Protein AF-A0A9D4TA36-F1 (afdb_monomer)

Secondary structure (DSSP, 8-state):
-----------------------B-TTS-B--PEEGGGS---TTTHHHHHHHHH-TT--EEE--PSS-S--HHHHHHHS-HHHHHHEEEEEEEEEEEETTT-EEESSHHHHHHHIIIIITTTSPPS---TT--SEEEEEEEEEEETTT--EESSHHHHHHHHTSHHHHT------------

Nearest PDB structures (foldseek):
  7q4p-assembly1_1  TM=9.559E-01  e=1.109E+00  Homo sapiens
  8i0p-assembly1_v  TM=6.852E-01  e=1.525E+00  Homo sapiens

Solvent-accessible surface area (backbone atoms only — not comparable to full-atom values): 11243 Å² total; per-residue (Å²): 137,83,88,87,90,83,88,82,79,90,76,81,85,75,86,72,82,79,74,83,70,78,59,67,45,98,83,74,50,76,70,57,49,46,45,63,88,74,46,96,61,54,79,82,48,50,62,58,47,53,57,42,39,72,37,84,86,41,56,67,40,81,47,75,54,88,80,44,32,71,50,73,69,57,35,55,76,67,40,55,71,74,58,52,71,34,50,40,84,43,78,40,81,70,28,26,29,31,47,87,78,49,31,30,24,82,42,68,70,55,40,52,48,36,38,58,70,60,76,35,58,92,47,81,70,81,80,72,51,101,82,65,58,73,38,24,37,31,25,27,63,24,39,28,32,71,84,76,70,46,76,28,54,29,41,65,54,47,36,54,46,57,76,30,52,86,61,63,64,57,63,84,68,76,73,82,84,78,81,84,136

Radius of gyration: 26.47 Å; Cα contacts (8 Å, |Δi|>4): 227; chains: 1; bounding box: 84×38×92 Å

InterPro domains:
  IPR013087 Zinc finger C2H2-type [PS00028] (145-167)
  IPR051968 Zinc finger homeobox transcription regulators [PTHR45891] (88-1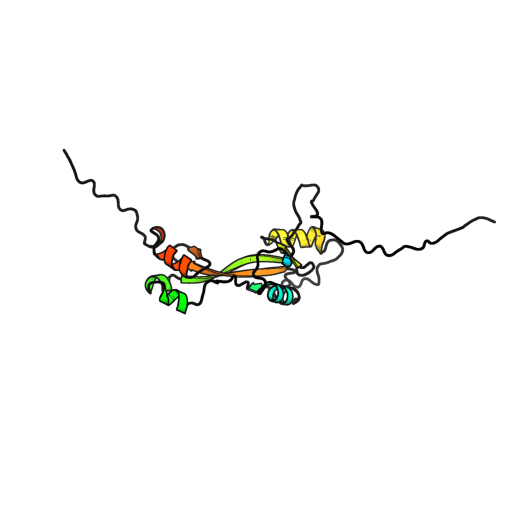74)

Mean predicted aligned error: 14.43 Å

Foldseek 3Di:
DDDDDDDDDDDDPDPDPPPPDQDADPVRDGLDFAALVPDPADPVQSVVVLVLLLDQPAQEDEGAHVVFQDDLVVLPVQDDPVQSVQKDKDWAFQWKAQSQPRGIDRDDVSSVCSCCPPRQVPHDDPDDPVPGDSIHTYIYIWIARNQQRDTHGYSVVSSVVCVDCSNVVPPVPPPPPDDDD

Structure (mmCIF, N/CA/C/O backbone):
data_AF-A0A9D4TA36-F1
#
_entry.id   AF-A0A9D4TA36-F1
#
loop_
_atom_site.group_PDB
_atom_site.id
_atom_site.type_symbol
_atom_site.label_atom_id
_atom_site.label_alt_id
_atom_site.label_comp_id
_atom_site.label_asym_id
_atom_site.label_entity_id
_atom_site.label_seq_id
_atom_site.pdbx_PDB_ins_code
_atom_site.Cartn_x
_atom_site.Cartn_y
_atom_site.Cartn_z
_atom_site.occupancy
_atom_site.B_iso_or_equiv
_atom_site.auth_seq_id
_atom_site.auth_comp_id
_atom_site.auth_asym_id
_atom_site.auth_atom_id
_atom_site.pdbx_PDB_model_num
ATOM 1 N N . MET A 1 1 ? 33.577 10.530 -66.177 1.00 39.62 1 MET A N 1
ATOM 2 C CA . MET A 1 1 ? 33.615 9.748 -64.921 1.00 39.62 1 MET A CA 1
ATOM 3 C C . MET A 1 1 ? 32.560 10.305 -63.979 1.00 39.62 1 MET A C 1
ATOM 5 O O . MET A 1 1 ? 32.372 11.513 -63.948 1.00 39.62 1 MET A O 1
ATOM 9 N N . ALA A 1 2 ? 31.789 9.412 -63.364 1.00 34.94 2 ALA A N 1
ATOM 10 C CA . ALA A 1 2 ? 30.485 9.660 -62.759 1.00 34.94 2 ALA A CA 1
ATOM 11 C C . ALA A 1 2 ? 30.519 10.354 -61.379 1.00 34.94 2 ALA A C 1
ATOM 13 O O . ALA A 1 2 ? 31.470 10.199 -60.623 1.00 34.94 2 ALA A O 1
ATOM 14 N N . PHE A 1 3 ? 29.435 11.100 -61.121 1.00 33.22 3 PHE A N 1
ATOM 15 C CA . PHE A 1 3 ? 28.722 11.398 -59.866 1.00 33.22 3 PHE A CA 1
ATOM 16 C C . PHE A 1 3 ? 29.354 10.995 -58.515 1.00 33.22 3 PHE A C 1
ATOM 18 O O . PHE A 1 3 ? 29.626 9.825 -58.288 1.00 33.22 3 PHE A O 1
ATOM 25 N N . PHE A 1 4 ? 29.361 11.913 -57.537 1.00 31.81 4 PHE A N 1
ATOM 26 C CA . PHE A 1 4 ? 28.280 12.019 -56.536 1.00 31.81 4 PHE A CA 1
ATOM 27 C C . PHE A 1 4 ? 28.434 13.281 -55.664 1.00 31.81 4 PHE A C 1
ATOM 29 O O . PHE A 1 4 ? 29.476 13.546 -55.074 1.00 31.81 4 PHE A O 1
ATOM 36 N N . ARG A 1 5 ? 27.348 14.056 -55.582 1.00 42.28 5 ARG A N 1
ATOM 37 C CA . ARG A 1 5 ? 27.091 15.107 -54.590 1.00 42.28 5 ARG A CA 1
ATOM 38 C C . ARG A 1 5 ? 26.530 14.414 -53.346 1.00 42.28 5 ARG A C 1
ATOM 40 O O . ARG A 1 5 ? 25.539 13.707 -53.493 1.00 42.28 5 ARG A O 1
ATOM 47 N N . VAL A 1 6 ? 27.052 14.678 -52.148 1.00 36.38 6 VAL A N 1
ATOM 48 C CA . VAL A 1 6 ? 26.262 14.523 -50.914 1.00 36.38 6 VAL A CA 1
ATOM 49 C C . VAL A 1 6 ? 26.471 15.740 -50.023 1.00 36.38 6 VAL A C 1
ATOM 51 O O . VAL A 1 6 ? 27.560 16.032 -49.542 1.00 36.38 6 VAL A O 1
ATOM 54 N N . VAL A 1 7 ? 25.364 16.458 -49.880 1.00 38.25 7 VAL A N 1
ATOM 55 C CA . VAL A 1 7 ? 25.069 17.520 -48.925 1.00 38.25 7 VAL A CA 1
ATOM 56 C C . VAL A 1 7 ? 24.874 16.875 -47.552 1.00 38.25 7 VAL A C 1
ATOM 58 O O . VAL A 1 7 ? 24.059 15.965 -47.432 1.00 38.25 7 VAL A O 1
ATOM 61 N N . THR A 1 8 ? 25.550 17.360 -46.511 1.00 39.50 8 THR A N 1
ATOM 62 C CA . THR A 1 8 ? 25.183 17.055 -45.115 1.00 39.50 8 THR A CA 1
ATOM 63 C C . THR A 1 8 ? 24.543 18.283 -44.464 1.00 39.50 8 THR A C 1
ATOM 65 O O . THR A 1 8 ? 25.149 19.359 -44.512 1.00 39.50 8 THR A O 1
ATOM 68 N N . PRO A 1 9 ? 23.338 18.178 -43.871 1.00 38.34 9 PRO A N 1
ATOM 69 C CA . PRO A 1 9 ? 22.612 19.336 -43.366 1.00 38.34 9 PRO A CA 1
ATOM 70 C C . PRO A 1 9 ? 23.050 19.725 -41.953 1.00 38.34 9 PRO A C 1
ATOM 72 O O . PRO A 1 9 ? 23.318 18.878 -41.102 1.00 38.34 9 PRO A O 1
ATOM 75 N N . ARG A 1 10 ? 23.002 21.036 -41.691 1.00 42.34 10 ARG A N 1
ATOM 76 C CA . ARG A 1 10 ? 22.746 21.600 -40.361 1.00 42.34 10 ARG A CA 1
ATOM 77 C C . ARG A 1 10 ? 21.462 20.977 -39.810 1.00 42.34 10 ARG A C 1
ATOM 79 O O . ARG A 1 10 ? 20.401 21.203 -40.384 1.00 42.34 10 ARG A O 1
ATOM 86 N N . PHE A 1 11 ? 21.542 20.285 -38.680 1.00 34.88 11 PHE A N 1
ATOM 87 C CA . PHE A 1 11 ? 20.363 20.001 -37.869 1.00 34.88 11 PHE A CA 1
ATOM 88 C C . PHE A 1 11 ? 20.391 20.859 -36.611 1.00 34.88 11 PHE A C 1
ATOM 90 O O . PHE A 1 11 ? 21.277 20.749 -35.766 1.00 34.88 11 PHE A O 1
ATOM 97 N N . LEU A 1 12 ? 19.412 21.764 -36.560 1.00 35.12 12 LEU A N 1
ATOM 98 C CA . LEU A 1 12 ? 19.009 22.506 -35.381 1.00 35.12 12 LEU A CA 1
ATOM 99 C C . LEU A 1 12 ? 18.711 21.522 -34.244 1.00 35.12 12 LEU A C 1
ATOM 101 O O . LEU A 1 12 ? 17.901 20.610 -34.406 1.00 35.12 12 LEU A O 1
ATOM 105 N N . ALA A 1 13 ? 19.305 21.761 -33.078 1.00 32.66 13 ALA A N 1
ATOM 106 C CA . ALA A 1 13 ? 18.830 21.193 -31.828 1.00 32.66 13 ALA A CA 1
ATOM 107 C C . ALA A 1 13 ? 17.508 21.884 -31.457 1.00 32.66 13 ALA A C 1
ATOM 109 O O . ALA A 1 13 ? 17.495 22.963 -30.867 1.00 32.66 13 ALA A O 1
ATOM 110 N N . ALA A 1 14 ? 16.388 21.278 -31.848 1.00 32.16 14 ALA A N 1
ATOM 111 C CA . ALA A 1 14 ? 15.088 21.603 -31.286 1.00 32.16 14 ALA A CA 1
ATOM 112 C C . ALA A 1 14 ? 15.003 20.959 -29.896 1.00 32.16 14 ALA A C 1
ATOM 114 O O . ALA A 1 14 ? 14.900 19.739 -29.767 1.00 32.16 14 ALA A O 1
ATOM 115 N N . ALA A 1 15 ? 15.066 21.787 -28.854 1.00 36.41 15 ALA A N 1
ATOM 116 C CA . ALA A 1 15 ? 14.673 21.406 -27.507 1.00 36.41 15 ALA A CA 1
ATOM 117 C C . ALA A 1 15 ? 13.161 21.134 -27.506 1.00 36.41 15 ALA A C 1
ATOM 119 O O . ALA A 1 15 ? 12.344 22.036 -27.331 1.00 36.41 15 ALA A O 1
ATOM 120 N N . ALA A 1 16 ? 12.784 19.886 -27.772 1.00 36.50 16 ALA A N 1
ATOM 121 C CA . ALA A 1 16 ? 11.417 19.431 -27.609 1.00 36.50 16 ALA A CA 1
ATOM 122 C C . ALA A 1 16 ? 11.167 19.174 -26.119 1.00 36.50 16 ALA A C 1
ATOM 124 O O . ALA A 1 16 ? 11.648 18.193 -25.548 1.00 36.50 16 ALA A O 1
ATOM 125 N N . ASN A 1 17 ? 10.396 20.075 -25.507 1.00 37.06 17 ASN A N 1
ATOM 126 C CA . ASN A 1 17 ? 9.647 19.813 -24.284 1.00 37.06 17 ASN A CA 1
ATOM 127 C C . ASN A 1 17 ? 8.914 18.475 -24.439 1.00 37.06 17 ASN A C 1
ATOM 129 O O . ASN A 1 17 ? 7.905 18.386 -25.137 1.00 37.06 17 ASN A O 1
ATOM 133 N N . SER A 1 18 ? 9.433 17.427 -23.804 1.00 42.69 18 SER A N 1
ATOM 134 C CA . SER A 1 18 ? 8.764 16.132 -23.752 1.00 42.69 18 SER A CA 1
ATOM 135 C C . SER A 1 18 ? 7.667 16.210 -22.699 1.00 42.69 18 SER A C 1
ATOM 137 O O . SER A 1 18 ? 7.855 15.832 -21.545 1.00 42.69 18 SER A O 1
ATOM 139 N N . ALA A 1 19 ? 6.516 16.749 -23.101 1.00 36.31 19 ALA A N 1
ATOM 140 C CA . ALA A 1 19 ? 5.264 16.484 -22.417 1.00 36.31 19 ALA A CA 1
ATOM 141 C C . ALA A 1 19 ? 5.056 14.962 -22.435 1.00 36.31 19 ALA A C 1
ATOM 143 O O . ALA A 1 19 ? 4.943 14.355 -23.500 1.00 36.31 19 ALA A O 1
ATOM 144 N N . ALA A 1 20 ? 5.092 14.343 -21.257 1.00 41.31 20 ALA A N 1
ATOM 145 C CA . ALA A 1 20 ? 4.891 12.915 -21.076 1.00 41.31 20 ALA A CA 1
ATOM 146 C C . ALA A 1 20 ? 3.454 12.543 -21.472 1.00 41.31 20 ALA A C 1
ATOM 148 O O . ALA A 1 20 ? 2.534 12.608 -20.660 1.00 41.31 20 ALA A O 1
ATOM 149 N N . ALA A 1 21 ? 3.254 12.181 -22.738 1.00 39.03 21 ALA A N 1
ATOM 150 C CA . ALA A 1 21 ? 2.033 11.526 -23.173 1.00 39.03 21 ALA A CA 1
ATOM 151 C C . ALA A 1 21 ? 2.013 10.092 -22.609 1.00 39.03 21 ALA A C 1
ATOM 153 O O . ALA A 1 21 ? 3.041 9.405 -22.658 1.00 39.03 21 ALA A O 1
ATOM 154 N N . PRO A 1 22 ? 0.880 9.611 -22.072 1.00 43.53 22 PRO A N 1
ATOM 155 C CA . PRO A 1 22 ? 0.761 8.222 -21.659 1.00 43.53 22 PRO A CA 1
ATOM 156 C C . PRO A 1 22 ? 0.845 7.326 -22.900 1.00 43.53 22 PRO A C 1
ATOM 158 O O . PRO A 1 22 ? 0.007 7.397 -23.797 1.00 43.53 22 PRO A O 1
ATOM 161 N N . PHE A 1 23 ? 1.877 6.485 -22.955 1.00 49.00 23 PHE A N 1
ATOM 162 C CA . PHE A 1 23 ? 2.014 5.446 -23.970 1.00 49.00 23 PHE A CA 1
ATOM 163 C C . PHE A 1 23 ? 0.968 4.354 -23.696 1.00 49.00 23 PHE A C 1
ATOM 165 O O . PHE A 1 23 ? 1.076 3.610 -22.717 1.00 49.00 23 PHE A O 1
ATOM 172 N N . TYR A 1 24 ? -0.068 4.297 -24.532 1.00 43.06 24 TYR A N 1
ATOM 173 C CA . TYR A 1 24 ? -1.038 3.204 -24.584 1.00 43.06 24 TYR A CA 1
ATOM 174 C C . TYR A 1 24 ? -0.547 2.124 -25.559 1.00 43.06 24 TYR A C 1
ATOM 176 O O . TYR A 1 24 ? 0.063 2.439 -26.580 1.00 43.06 24 TYR A O 1
ATOM 184 N N . ASP A 1 25 ? -0.798 0.855 -25.241 1.00 47.66 25 ASP A N 1
ATOM 185 C CA . ASP A 1 25 ? -0.526 -0.270 -26.142 1.00 47.66 25 ASP A CA 1
ATOM 186 C C . ASP A 1 25 ? -1.669 -0.525 -27.133 1.00 47.66 25 ASP A C 1
ATOM 188 O O . ASP A 1 25 ? -2.817 -0.147 -26.885 1.00 47.66 25 ASP A O 1
ATOM 192 N N . ALA A 1 26 ? -1.368 -1.243 -28.218 1.00 39.56 26 ALA A N 1
ATOM 193 C CA . ALA A 1 26 ? -2.328 -1.708 -29.218 1.00 39.56 26 ALA A CA 1
ATOM 194 C C . ALA A 1 26 ? -3.416 -2.660 -28.661 1.00 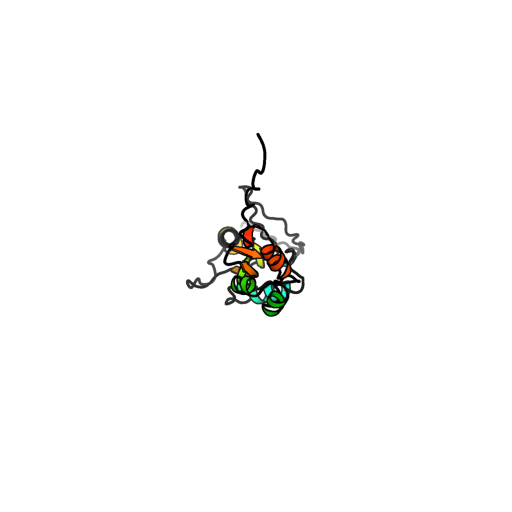39.56 26 ALA A C 1
ATOM 196 O O . ALA A 1 26 ? -4.448 -2.832 -29.307 1.00 39.56 26 ALA A O 1
ATOM 197 N N . ALA A 1 27 ? -3.234 -3.232 -27.463 1.00 41.59 27 ALA A N 1
ATOM 198 C CA . ALA A 1 27 ? -4.253 -3.992 -26.727 1.00 41.59 27 ALA A CA 1
ATOM 199 C C . ALA A 1 27 ? -5.065 -3.153 -25.711 1.00 41.59 27 ALA A C 1
ATOM 201 O O . ALA A 1 27 ? -5.823 -3.711 -24.918 1.00 41.59 27 ALA A O 1
ATOM 202 N N . GLY A 1 28 ? -4.904 -1.824 -25.683 1.00 41.47 28 GLY A N 1
ATOM 203 C CA . GLY A 1 28 ? -5.634 -0.934 -24.767 1.00 41.47 28 GLY A CA 1
ATOM 204 C C . GLY A 1 28 ? -5.164 -0.982 -23.305 1.00 41.47 28 GLY A C 1
ATOM 205 O O . GLY A 1 28 ? -5.802 -0.395 -22.433 1.00 41.47 28 GLY A O 1
ATOM 206 N N . GLY A 1 29 ? -4.048 -1.659 -23.013 1.00 47.06 29 GLY A N 1
ATOM 207 C CA . GLY A 1 29 ? -3.449 -1.712 -21.679 1.00 47.06 29 GLY A CA 1
ATOM 208 C C . GLY A 1 29 ? -2.550 -0.504 -21.404 1.00 47.06 29 GLY A C 1
ATOM 209 O O . GLY A 1 29 ? -1.597 -0.249 -22.140 1.00 47.06 29 GLY A O 1
ATOM 210 N N . MET A 1 30 ? -2.820 0.238 -20.327 1.00 51.72 30 MET A N 1
ATOM 211 C CA . MET A 1 30 ? -1.927 1.294 -19.840 1.00 51.72 30 MET A CA 1
ATOM 212 C C . MET A 1 30 ? -0.633 0.673 -19.281 1.00 51.72 30 MET A C 1
ATOM 214 O O . MET A 1 30 ? -0.618 0.157 -18.166 1.00 51.72 30 MET A O 1
ATOM 218 N N . TYR A 1 31 ? 0.485 0.776 -20.008 1.00 57.53 31 TYR A N 1
ATOM 219 C CA . TYR A 1 31 ? 1.831 0.582 -19.434 1.00 57.53 31 TYR A CA 1
ATOM 220 C C . TYR A 1 31 ? 2.342 1.834 -18.695 1.00 57.53 31 TYR A C 1
ATOM 222 O O . TYR A 1 31 ? 3.491 1.877 -18.243 1.00 57.53 31 TYR A O 1
ATOM 230 N N . GLY A 1 32 ? 1.504 2.870 -18.599 1.00 63.00 32 GLY A N 1
ATOM 231 C CA . GLY A 1 32 ? 1.809 4.133 -17.943 1.00 63.00 32 GLY A CA 1
ATOM 232 C C . GLY A 1 32 ? 1.821 3.975 -16.430 1.00 63.00 32 GLY A C 1
ATOM 233 O O . GLY A 1 32 ? 0.779 4.051 -15.789 1.00 63.00 32 GLY A O 1
ATOM 234 N N . GLY A 1 33 ? 3.005 3.763 -15.860 1.00 64.06 33 GLY A N 1
ATOM 235 C CA . GLY A 1 33 ? 3.216 4.012 -14.438 1.00 64.06 33 GLY A CA 1
ATOM 236 C C . GLY A 1 33 ? 3.056 5.502 -14.129 1.00 64.06 33 GLY A C 1
ATOM 237 O O . GLY A 1 33 ? 3.258 6.357 -14.993 1.00 64.06 33 GLY A O 1
ATOM 238 N N . THR A 1 34 ? 2.716 5.818 -12.887 1.00 76.38 34 THR A N 1
ATOM 239 C CA . THR A 1 34 ? 2.609 7.204 -12.426 1.00 76.38 34 THR A CA 1
ATOM 240 C C . THR A 1 34 ? 3.996 7.675 -11.991 1.00 76.38 34 THR A C 1
ATOM 242 O O . THR A 1 34 ? 4.654 6.968 -11.223 1.00 76.38 34 THR A O 1
ATOM 245 N N . PRO A 1 35 ? 4.503 8.829 -12.456 1.00 75.81 35 PRO A N 1
ATOM 246 C CA . PRO A 1 35 ? 5.762 9.354 -11.941 1.00 75.81 35 PRO A CA 1
ATOM 247 C C . PRO A 1 35 ? 5.629 9.649 -10.443 1.00 75.81 35 PRO A C 1
ATOM 249 O O . PRO A 1 35 ? 4.567 10.062 -9.978 1.00 75.81 35 PRO A O 1
ATOM 252 N N . LEU A 1 36 ? 6.715 9.463 -9.687 1.00 70.69 36 LEU A N 1
ATOM 253 C CA . LEU A 1 36 ? 6.729 9.636 -8.228 1.00 70.69 36 LEU A CA 1
ATOM 254 C C . LEU A 1 36 ? 6.197 11.014 -7.779 1.00 70.69 36 LEU A C 1
ATOM 256 O O . LEU A 1 36 ? 5.572 11.116 -6.731 1.00 70.69 36 LEU A O 1
ATOM 260 N N . SER A 1 37 ? 6.395 12.052 -8.597 1.00 65.56 37 SER A N 1
ATOM 261 C CA . SER A 1 37 ? 5.906 13.420 -8.374 1.00 65.56 37 SER A CA 1
ATOM 262 C C . SER A 1 37 ? 4.388 13.593 -8.490 1.00 65.56 37 SER A C 1
ATOM 264 O O . SER A 1 37 ? 3.861 14.576 -7.979 1.00 65.56 37 SER A O 1
ATOM 266 N N . LEU A 1 38 ? 3.692 12.677 -9.170 1.00 70.06 38 LEU A N 1
ATOM 267 C CA . LEU A 1 38 ? 2.233 12.695 -9.333 1.00 70.06 38 LEU A CA 1
ATOM 268 C C . LEU A 1 38 ? 1.522 11.712 -8.399 1.00 70.06 38 LEU A C 1
ATOM 270 O O . LEU A 1 38 ? 0.293 11.652 -8.397 1.00 70.06 38 LEU A O 1
ATOM 274 N N . LEU A 1 39 ? 2.261 10.930 -7.608 1.00 67.25 39 LEU A N 1
ATOM 275 C CA . LEU A 1 39 ? 1.634 10.180 -6.532 1.00 67.25 39 LEU A CA 1
ATOM 276 C C . LEU A 1 39 ? 1.175 11.143 -5.445 1.00 67.25 39 LEU A C 1
ATOM 278 O O . LEU A 1 39 ? 1.903 12.058 -5.068 1.00 67.25 39 LEU A O 1
ATOM 282 N N . ALA A 1 40 ? 0.010 10.859 -4.871 1.00 64.69 40 ALA A N 1
ATOM 283 C CA . ALA A 1 40 ? -0.478 11.502 -3.658 1.00 64.69 40 ALA A CA 1
ATOM 284 C C . ALA A 1 40 ? 0.318 11.038 -2.417 1.00 64.69 40 ALA A C 1
ATOM 286 O O . ALA A 1 40 ? -0.251 10.568 -1.436 1.00 64.69 40 ALA A O 1
ATOM 287 N N . LEU A 1 41 ? 1.649 11.115 -2.477 1.00 65.88 41 LEU A N 1
ATOM 288 C CA . LEU A 1 41 ? 2.521 10.954 -1.323 1.00 65.88 41 LEU A CA 1
ATOM 289 C C . LEU A 1 41 ? 2.723 12.318 -0.654 1.00 65.88 41 LEU A C 1
ATOM 291 O O . LEU A 1 41 ? 2.788 13.334 -1.352 1.00 65.88 41 LEU A O 1
ATOM 295 N N . PRO A 1 42 ? 2.883 12.370 0.679 1.00 64.25 42 PRO A N 1
ATOM 296 C CA . PRO A 1 42 ? 3.332 13.586 1.339 1.00 64.25 42 PRO A CA 1
ATOM 297 C C . PRO A 1 42 ? 4.642 14.063 0.703 1.00 64.25 42 PRO A C 1
ATOM 299 O O . PRO A 1 42 ? 5.557 13.262 0.483 1.00 64.25 42 PRO A O 1
ATOM 302 N N . ALA A 1 43 ? 4.760 15.366 0.437 1.00 66.75 43 ALA A N 1
ATOM 303 C CA . ALA A 1 43 ? 5.949 15.950 -0.192 1.00 66.75 43 ALA A CA 1
ATOM 304 C C . ALA A 1 43 ? 7.250 15.642 0.581 1.00 66.75 43 ALA A C 1
ATOM 306 O O . ALA A 1 43 ? 8.327 15.594 -0.008 1.00 66.75 43 ALA A O 1
ATOM 307 N N . SER A 1 44 ? 7.143 15.374 1.886 1.00 68.62 44 SER A N 1
ATOM 308 C CA . SER A 1 44 ? 8.244 14.957 2.758 1.00 68.62 44 SER A CA 1
ATOM 309 C C . SER A 1 44 ? 8.793 13.556 2.451 1.00 68.62 44 SER A C 1
ATOM 311 O O . SER A 1 44 ? 9.972 13.310 2.689 1.00 68.62 44 SER A O 1
ATOM 313 N N . CYS A 1 45 ? 7.986 12.639 1.904 1.00 74.31 45 CYS A N 1
ATOM 314 C CA . CYS A 1 45 ? 8.387 11.246 1.664 1.00 74.31 45 CYS A CA 1
ATOM 315 C C . CYS A 1 45 ? 8.999 11.018 0.274 1.00 74.31 45 CYS A C 1
ATOM 317 O O . CYS A 1 45 ? 9.795 10.098 0.090 1.00 74.31 45 CYS A O 1
ATOM 319 N N . VAL A 1 46 ? 8.651 11.853 -0.707 1.00 78.75 46 VAL A N 1
ATOM 320 C CA . VAL A 1 46 ? 9.148 11.767 -2.091 1.00 78.75 46 VAL A CA 1
ATOM 321 C C . VAL A 1 46 ? 10.686 11.775 -2.195 1.00 78.75 46 VAL A C 1
ATOM 323 O O . VAL A 1 46 ? 11.218 10.903 -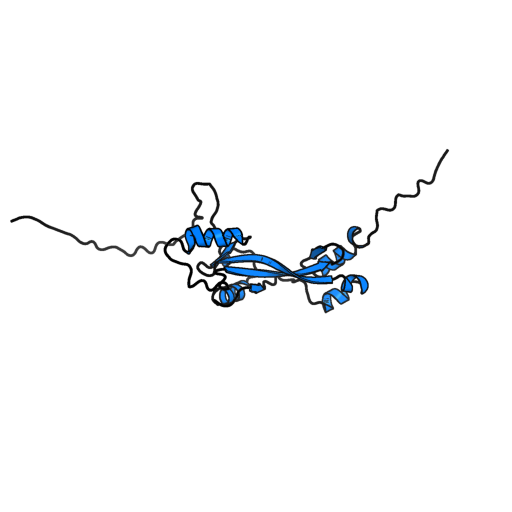2.890 1.00 78.75 46 VAL A O 1
ATOM 326 N N . PRO A 1 47 ? 11.436 12.682 -1.529 1.00 79.56 47 PRO A N 1
ATOM 327 C CA . PRO A 1 47 ? 12.896 12.688 -1.634 1.00 79.56 47 PRO A CA 1
ATOM 328 C C . PRO A 1 47 ? 13.542 11.437 -1.023 1.00 79.56 47 PRO A C 1
ATOM 330 O O . PRO A 1 47 ? 14.492 10.913 -1.599 1.00 79.56 47 PRO A O 1
ATOM 333 N N . ASP A 1 48 ? 13.007 10.915 0.087 1.00 82.94 48 A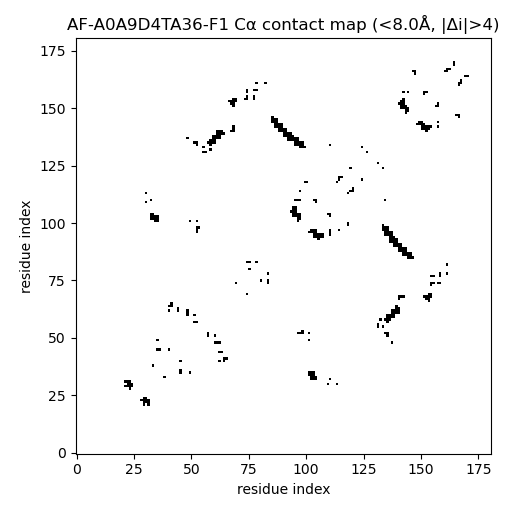SP A N 1
ATOM 334 C CA . ASP A 1 48 ? 13.523 9.695 0.726 1.00 82.94 48 ASP A CA 1
ATOM 335 C C . ASP A 1 48 ? 13.296 8.460 -0.158 1.00 82.94 48 ASP A C 1
ATOM 337 O O . ASP A 1 48 ? 14.210 7.662 -0.385 1.00 82.94 48 ASP A O 1
ATOM 341 N N . VAL A 1 49 ? 12.102 8.345 -0.751 1.00 84.50 49 VAL A N 1
ATOM 342 C CA . VAL A 1 49 ? 11.785 7.276 -1.705 1.00 84.50 49 VAL A CA 1
ATOM 343 C C . VAL A 1 49 ? 12.683 7.354 -2.939 1.00 84.50 49 VAL A C 1
ATOM 345 O O . VAL A 1 49 ? 13.203 6.326 -3.373 1.00 84.50 49 VAL A O 1
ATOM 348 N N . SER A 1 50 ? 12.908 8.552 -3.486 1.00 82.62 50 SER A N 1
ATOM 349 C CA . SER A 1 50 ? 13.787 8.745 -4.647 1.00 82.62 50 SER A CA 1
ATOM 350 C C . SER A 1 50 ? 15.244 8.385 -4.328 1.00 82.62 50 SER A C 1
ATOM 352 O O . SER A 1 50 ? 15.874 7.626 -5.070 1.00 82.62 50 SER A O 1
ATOM 354 N N . ALA A 1 51 ? 15.757 8.825 -3.173 1.00 84.75 51 ALA A N 1
ATOM 355 C CA . ALA A 1 51 ? 17.094 8.469 -2.704 1.00 84.75 51 ALA A CA 1
ATOM 356 C C . ALA A 1 51 ? 17.250 6.949 -2.521 1.00 84.75 51 ALA A C 1
ATOM 358 O O . ALA A 1 51 ? 18.237 6.365 -2.968 1.00 84.75 51 ALA A O 1
ATOM 359 N N . LYS A 1 52 ? 16.252 6.275 -1.934 1.00 84.75 52 LYS A N 1
ATOM 360 C CA . LYS A 1 52 ? 16.244 4.809 -1.799 1.00 84.75 52 LYS A CA 1
ATOM 361 C C . LYS A 1 52 ? 16.125 4.100 -3.145 1.00 84.75 52 LYS A C 1
ATOM 363 O O . LYS A 1 52 ? 16.758 3.066 -3.333 1.00 84.75 52 LYS A O 1
ATOM 368 N N . ALA A 1 53 ? 15.365 4.640 -4.096 1.00 82.50 53 ALA A N 1
ATOM 369 C CA . ALA A 1 53 ? 15.234 4.061 -5.432 1.00 82.50 53 ALA A CA 1
ATOM 370 C C . ALA A 1 53 ? 16.558 4.086 -6.208 1.00 82.50 53 ALA A C 1
ATOM 372 O O . ALA A 1 53 ? 16.820 3.166 -6.984 1.00 82.50 53 ALA A O 1
ATOM 373 N N . ALA A 1 54 ? 17.410 5.085 -5.958 1.00 82.31 54 ALA A N 1
ATOM 374 C CA . ALA A 1 54 ? 18.747 5.175 -6.539 1.00 82.31 54 ALA A CA 1
ATOM 375 C C . ALA A 1 54 ? 19.727 4.118 -5.989 1.00 82.31 54 ALA A C 1
ATOM 377 O O . ALA A 1 54 ? 20.723 3.810 -6.644 1.00 82.31 54 ALA A O 1
ATOM 378 N N . LEU A 1 55 ? 19.457 3.530 -4.816 1.00 82.00 55 LEU A N 1
ATOM 379 C CA . LEU A 1 55 ? 20.324 2.522 -4.204 1.00 82.00 55 LEU A CA 1
ATOM 380 C C . LEU A 1 55 ? 20.047 1.118 -4.782 1.00 82.00 55 LEU A C 1
ATOM 382 O O . LEU A 1 55 ? 18.941 0.582 -4.625 1.00 82.00 55 LEU A O 1
ATOM 386 N N . PRO A 1 56 ? 21.051 0.436 -5.370 1.00 74.12 56 PRO A N 1
ATOM 387 C CA . PRO A 1 56 ? 20.878 -0.916 -5.907 1.00 74.12 56 PRO A CA 1
ATOM 388 C C . PRO A 1 56 ? 20.427 -1.931 -4.848 1.00 74.12 56 PRO A C 1
ATOM 390 O O . PRO A 1 56 ? 19.549 -2.745 -5.123 1.00 74.12 56 PRO A O 1
ATOM 393 N N . ALA A 1 57 ? 20.950 -1.820 -3.622 1.00 79.88 57 ALA A N 1
ATOM 394 C CA . ALA A 1 57 ? 20.662 -2.732 -2.512 1.00 79.88 57 ALA A CA 1
ATOM 395 C C . ALA A 1 57 ? 19.291 -2.510 -1.839 1.00 79.88 57 ALA A C 1
ATOM 397 O O . ALA A 1 57 ? 18.812 -3.380 -1.115 1.00 79.88 57 ALA A O 1
ATOM 398 N N . ALA A 1 58 ? 18.636 -1.363 -2.049 1.00 82.25 58 ALA A N 1
ATOM 399 C CA . ALA A 1 58 ? 17.381 -1.058 -1.366 1.00 82.25 58 ALA A CA 1
ATOM 400 C C . ALA A 1 58 ? 16.208 -1.831 -1.987 1.00 82.25 58 ALA A C 1
ATOM 402 O O . ALA A 1 58 ? 15.761 -1.513 -3.085 1.00 82.25 58 ALA A O 1
ATOM 403 N N . ALA A 1 59 ? 15.692 -2.847 -1.301 1.00 85.25 59 ALA A N 1
ATOM 404 C CA . ALA A 1 59 ? 14.530 -3.603 -1.777 1.00 85.25 59 ALA A CA 1
ATOM 405 C C . ALA A 1 59 ? 13.189 -2.985 -1.341 1.00 85.25 59 ALA A C 1
ATOM 407 O O . ALA A 1 59 ? 12.173 -3.175 -2.011 1.00 85.25 59 ALA A O 1
ATOM 408 N N . VAL A 1 60 ? 13.184 -2.244 -0.227 1.00 87.75 60 VAL A N 1
ATOM 409 C CA . VAL A 1 60 ? 11.979 -1.706 0.415 1.00 87.75 60 VAL A CA 1
ATOM 410 C C . VAL A 1 60 ? 12.226 -0.270 0.886 1.00 87.75 60 VAL A C 1
ATOM 412 O O . VAL A 1 60 ? 13.266 0.025 1.476 1.00 87.75 60 VAL A O 1
ATOM 415 N N . ALA A 1 61 ? 11.259 0.612 0.653 1.00 88.44 61 ALA A N 1
ATOM 416 C CA . ALA A 1 61 ? 11.174 1.943 1.234 1.00 88.44 61 ALA A CA 1
ATOM 417 C C . ALA A 1 61 ? 9.865 2.080 2.010 1.00 88.44 61 ALA A C 1
ATOM 419 O O . ALA A 1 61 ? 8.796 1.718 1.519 1.00 88.44 61 ALA A O 1
ATOM 420 N N . ARG A 1 62 ? 9.966 2.597 3.237 1.00 86.62 62 ARG A N 1
ATOM 421 C CA . ARG A 1 62 ? 8.805 2.866 4.079 1.00 86.62 62 ARG A CA 1
ATOM 422 C C . ARG A 1 62 ? 8.277 4.256 3.780 1.00 86.62 62 ARG A C 1
ATOM 424 O O . ARG A 1 62 ? 9.021 5.226 3.866 1.00 86.62 62 ARG A O 1
ATOM 431 N N . VAL A 1 63 ? 7.000 4.324 3.449 1.00 83.56 63 VAL A N 1
ATOM 432 C CA . VAL A 1 63 ? 6.259 5.558 3.249 1.00 83.56 63 VAL A CA 1
ATOM 433 C C . VAL A 1 63 ? 5.363 5.739 4.464 1.00 83.56 63 VAL A C 1
ATOM 435 O O . VAL A 1 63 ? 4.542 4.876 4.772 1.00 83.56 63 VAL A O 1
ATOM 438 N N . SER A 1 64 ? 5.541 6.849 5.169 1.00 71.44 64 SER A N 1
ATOM 439 C CA . SER A 1 64 ? 4.695 7.224 6.298 1.00 71.44 64 SER A CA 1
ATOM 440 C C . SER A 1 64 ? 3.775 8.352 5.837 1.00 71.44 64 SER A C 1
ATOM 442 O O . SER A 1 64 ? 4.254 9.475 5.694 1.00 71.44 64 SER A O 1
ATOM 444 N N . PRO A 1 65 ? 2.487 8.101 5.545 1.00 65.69 65 PRO A N 1
ATOM 445 C CA . PRO A 1 65 ? 1.544 9.199 5.429 1.00 65.69 65 PRO A CA 1
ATOM 446 C C . PRO A 1 65 ? 1.393 9.859 6.796 1.00 65.69 65 PRO A C 1
ATOM 448 O O . PRO A 1 65 ? 1.404 9.179 7.817 1.00 65.69 65 PRO A O 1
ATOM 451 N N . GLU A 1 66 ? 1.259 11.177 6.809 1.00 71.25 66 GLU A N 1
ATOM 452 C CA . GLU A 1 66 ? 0.918 11.926 8.012 1.00 71.25 66 GLU A CA 1
ATOM 453 C C . GLU A 1 66 ? -0.609 12.105 8.061 1.00 71.25 66 GLU A C 1
ATOM 455 O O . GLU A 1 66 ? -1.176 12.592 7.078 1.00 71.25 66 GLU A O 1
ATOM 460 N N . PRO A 1 67 ? -1.295 11.754 9.165 1.00 66.56 67 PRO A N 1
ATOM 461 C CA . PRO A 1 67 ? -0.790 11.060 10.354 1.00 66.56 67 PRO A CA 1
ATOM 462 C C . PRO A 1 67 ? -0.634 9.544 10.117 1.00 66.56 67 PRO A C 1
ATOM 464 O O . PRO A 1 67 ? -1.525 8.897 9.568 1.00 66.56 67 PRO A O 1
ATOM 467 N N . GLY A 1 68 ? 0.495 8.972 10.547 1.00 71.31 68 GLY A N 1
ATOM 468 C CA . GLY A 1 68 ? 0.780 7.540 10.386 1.00 71.31 68 GLY A CA 1
ATOM 469 C C . GLY A 1 68 ? 0.022 6.648 11.382 1.00 71.31 68 GLY A C 1
ATOM 470 O O . GLY A 1 68 ? -0.803 7.136 12.157 1.00 71.31 68 GLY A O 1
ATOM 471 N N . PRO A 1 69 ? 0.349 5.342 11.462 1.00 77.94 69 PRO A N 1
ATOM 472 C CA . PRO A 1 69 ? -0.242 4.436 12.454 1.00 77.94 69 PRO A CA 1
ATOM 473 C C . PRO A 1 69 ? 0.020 4.852 13.909 1.00 77.94 69 PRO A C 1
ATOM 475 O O . PRO A 1 69 ? -0.643 4.343 14.809 1.00 77.94 69 PRO A O 1
ATOM 478 N N . GLY A 1 70 ? 0.944 5.785 14.151 1.00 83.25 70 GLY A N 1
ATOM 479 C CA . GLY A 1 70 ? 1.372 6.176 15.489 1.00 83.25 70 GLY A CA 1
ATOM 480 C C . GLY A 1 70 ? 2.348 5.169 16.094 1.00 83.25 70 GLY A C 1
ATOM 481 O O . GLY A 1 70 ? 2.762 4.196 15.453 1.00 83.25 70 GLY A O 1
ATOM 482 N N . SER A 1 71 ? 2.757 5.414 17.336 1.00 88.06 71 SER A N 1
ATOM 483 C CA . SER A 1 71 ? 3.568 4.458 18.096 1.00 88.06 71 SER A CA 1
ATOM 484 C C . SER A 1 71 ? 2.685 3.455 18.842 1.00 88.06 71 SER A C 1
ATOM 486 O O . SER A 1 71 ? 1.508 3.705 19.111 1.00 88.06 71 SER A O 1
ATOM 488 N N . ARG A 1 72 ? 3.263 2.321 19.255 1.00 88.88 72 ARG A N 1
ATOM 489 C CA . ARG A 1 72 ? 2.560 1.360 20.122 1.00 88.88 72 ARG A CA 1
ATOM 490 C C . ARG A 1 72 ? 2.087 1.999 21.434 1.00 88.88 72 ARG A C 1
ATOM 492 O O . ARG A 1 72 ? 1.027 1.632 21.933 1.00 88.88 72 ARG A O 1
ATOM 499 N N . ASP A 1 73 ? 2.830 2.968 21.967 1.00 90.75 73 ASP A N 1
ATOM 500 C CA . ASP A 1 73 ? 2.439 3.702 23.177 1.00 90.75 73 ASP A CA 1
ATOM 501 C C . ASP A 1 73 ? 1.228 4.604 22.945 1.00 90.75 73 ASP A C 1
ATOM 503 O O . ASP A 1 73 ? 0.396 4.766 23.834 1.00 90.75 73 ASP A O 1
ATOM 507 N N . GLU A 1 74 ? 1.109 5.192 21.755 1.00 90.38 74 GLU A N 1
ATOM 508 C CA . GLU A 1 74 ? -0.083 5.942 21.370 1.00 90.38 74 GLU A CA 1
ATOM 509 C C . GLU A 1 74 ? -1.301 5.031 21.280 1.00 90.38 74 GLU A C 1
ATOM 511 O O . GLU A 1 74 ? -2.336 5.343 21.868 1.00 90.38 74 GLU A O 1
ATOM 516 N N . LEU A 1 75 ? -1.153 3.872 20.635 1.00 91.25 75 LEU A N 1
ATOM 517 C CA . LEU A 1 75 ? -2.219 2.881 20.580 1.00 91.25 75 LEU A CA 1
ATOM 518 C C . LEU A 1 75 ? -2.630 2.434 21.990 1.00 91.25 75 LEU A C 1
ATOM 520 O O . LEU A 1 75 ? -3.818 2.425 22.305 1.00 91.25 75 LEU A O 1
ATOM 524 N N . ARG A 1 76 ? -1.658 2.159 22.872 1.00 93.19 76 ARG A N 1
ATOM 525 C CA . ARG A 1 76 ? -1.900 1.779 24.274 1.00 93.19 76 ARG A CA 1
ATOM 526 C C . ARG A 1 76 ? -2.717 2.812 25.051 1.00 93.19 76 ARG A C 1
ATOM 528 O O . ARG A 1 76 ? -3.460 2.432 25.946 1.00 93.19 76 ARG A O 1
ATOM 535 N N . ARG A 1 77 ? -2.592 4.105 24.736 1.00 93.44 77 ARG A N 1
ATOM 536 C CA . ARG A 1 77 ? -3.398 5.165 25.371 1.00 93.44 77 ARG A CA 1
ATOM 537 C C . ARG A 1 77 ? -4.843 5.211 24.868 1.00 93.44 77 ARG A C 1
ATOM 539 O O . ARG A 1 77 ? -5.680 5.843 25.506 1.00 93.44 77 ARG A O 1
ATOM 546 N N . LEU A 1 78 ? -5.130 4.602 23.720 1.00 92.00 78 LEU A N 1
ATOM 547 C CA . LEU A 1 78 ? -6.425 4.689 23.046 1.00 92.00 78 LEU A CA 1
ATOM 548 C C . LEU A 1 78 ? -7.295 3.448 23.234 1.00 92.00 78 LEU A C 1
ATOM 550 O O . LEU A 1 78 ? -8.520 3.594 23.255 1.00 92.00 78 LEU A O 1
ATOM 554 N N . VAL A 1 79 ? -6.682 2.268 23.349 1.00 92.75 79 VAL A N 1
ATOM 555 C CA . VAL A 1 79 ? -7.381 0.977 23.421 1.00 92.75 79 VAL A CA 1
ATOM 556 C C . VAL A 1 79 ? -7.153 0.262 24.745 1.00 92.75 79 VAL A C 1
ATOM 558 O O . VAL A 1 79 ? -6.225 0.572 25.491 1.00 92.75 79 VAL A O 1
ATOM 561 N N . SER A 1 80 ? -8.012 -0.713 25.032 1.00 91.75 80 SER A N 1
ATOM 562 C CA . SER A 1 80 ? -7.890 -1.553 26.219 1.00 91.75 80 SER A CA 1
ATOM 563 C C . SER A 1 80 ? -6.668 -2.486 26.127 1.00 91.75 80 SER A C 1
ATOM 565 O O . SER A 1 80 ? -6.204 -2.827 25.036 1.00 91.75 80 SER A O 1
ATOM 567 N N . GLU A 1 81 ? -6.135 -2.939 27.268 1.00 92.00 81 GLU A N 1
ATOM 568 C CA . GLU A 1 81 ? -5.029 -3.910 27.276 1.00 92.00 81 GLU A CA 1
ATOM 569 C C . GLU A 1 81 ? -5.307 -5.211 26.495 1.00 92.00 81 GLU A C 1
ATOM 571 O O . GLU A 1 81 ? -4.412 -5.624 25.751 1.00 92.00 81 GLU A O 1
ATOM 576 N N . PRO A 1 82 ? -6.492 -5.861 26.572 1.00 90.25 82 PRO A N 1
ATOM 577 C CA . PRO A 1 82 ? -6.741 -7.063 25.776 1.00 90.25 82 PRO A CA 1
ATOM 578 C C . PRO A 1 82 ? -6.732 -6.779 24.269 1.00 90.25 82 PRO A C 1
ATOM 580 O O . PRO A 1 82 ? -6.198 -7.579 23.502 1.00 90.25 82 PRO A O 1
ATOM 583 N N . ASP A 1 83 ? -7.236 -5.623 23.835 1.00 91.31 83 ASP A N 1
ATOM 584 C CA . ASP A 1 83 ? -7.211 -5.235 22.421 1.00 91.31 83 ASP A CA 1
ATOM 585 C C . ASP A 1 83 ? -5.790 -4.940 21.931 1.00 91.31 83 ASP A C 1
ATOM 587 O O . ASP A 1 83 ? -5.411 -5.306 20.816 1.00 91.31 83 ASP A O 1
ATOM 591 N N . LEU A 1 84 ? -4.957 -4.351 22.791 1.00 92.75 84 LEU A N 1
ATOM 592 C CA . LEU A 1 84 ? -3.551 -4.082 22.493 1.00 92.75 84 LEU A CA 1
ATOM 593 C C . LEU A 1 84 ? -2.729 -5.368 22.287 1.00 92.75 84 LEU A C 1
ATOM 595 O O . LEU A 1 84 ? -1.753 -5.371 21.527 1.00 92.75 84 LEU A O 1
ATOM 599 N N . LEU A 1 85 ? -3.099 -6.468 22.952 1.00 92.75 85 LEU A N 1
ATOM 600 C CA . LEU A 1 85 ? -2.481 -7.784 22.737 1.00 92.75 85 LEU A CA 1
ATOM 601 C C . LEU A 1 85 ? -2.846 -8.374 21.369 1.00 92.75 85 LEU A C 1
ATOM 603 O O . LEU A 1 85 ? -2.048 -9.107 20.778 1.00 92.75 85 LEU A O 1
ATOM 607 N N . LEU A 1 86 ? -4.024 -8.024 20.849 1.00 92.75 86 LEU A N 1
ATOM 608 C CA . LEU A 1 86 ? -4.481 -8.418 19.519 1.00 92.75 86 LEU A CA 1
ATOM 609 C C . LEU A 1 86 ? -3.884 -7.546 18.409 1.00 92.75 86 LEU A C 1
ATOM 611 O O . LEU A 1 86 ? -3.914 -7.961 17.253 1.00 92.75 86 LEU A O 1
ATOM 615 N N . ALA A 1 87 ? -3.308 -6.389 18.735 1.00 93.81 87 ALA A N 1
ATOM 616 C CA . ALA A 1 87 ? -2.640 -5.522 17.772 1.00 93.81 87 ALA A CA 1
ATOM 617 C C . ALA A 1 87 ? -1.239 -6.043 17.395 1.00 93.81 87 ALA A C 1
ATOM 619 O O . ALA A 1 87 ? -0.375 -6.277 18.254 1.00 93.81 87 ALA A O 1
ATOM 620 N N . SER A 1 88 ? -0.982 -6.168 16.095 1.00 93.62 88 SER A N 1
ATOM 621 C CA . SER A 1 88 ? 0.344 -6.391 15.504 1.00 93.62 88 SER A CA 1
ATOM 622 C C . SER A 1 88 ? 0.668 -5.310 14.481 1.00 93.62 88 SER A C 1
ATOM 624 O O . SER A 1 88 ? -0.209 -4.859 13.760 1.00 93.62 88 SER A O 1
ATOM 626 N N . GLU A 1 89 ? 1.929 -4.899 14.398 1.00 92.12 89 GLU A N 1
ATOM 627 C CA . GLU A 1 89 ? 2.392 -4.016 13.326 1.00 92.12 89 GLU A CA 1
ATOM 628 C C . GLU A 1 89 ? 2.739 -4.829 12.085 1.00 92.12 89 GLU A C 1
ATOM 630 O O . GLU A 1 89 ? 3.469 -5.818 12.171 1.00 92.12 89 GLU A O 1
ATOM 635 N N . VAL A 1 90 ? 2.238 -4.388 10.935 1.00 92.19 90 VAL A N 1
ATOM 636 C CA . VAL A 1 90 ? 2.501 -5.013 9.639 1.00 92.19 90 VAL A CA 1
ATOM 637 C C . VAL A 1 90 ? 2.869 -3.955 8.604 1.00 92.19 90 VAL A C 1
ATOM 639 O O . VAL A 1 90 ? 2.388 -2.824 8.656 1.00 92.19 90 VAL A O 1
ATOM 642 N N . ASP A 1 91 ? 3.725 -4.327 7.655 1.00 90.94 91 ASP A N 1
ATOM 643 C CA . ASP A 1 91 ? 4.054 -3.505 6.489 1.00 90.94 91 ASP A CA 1
ATOM 644 C C . ASP A 1 91 ? 3.107 -3.891 5.333 1.00 90.94 91 ASP A C 1
ATOM 646 O O . ASP A 1 91 ? 3.034 -5.057 4.939 1.00 90.94 91 ASP A O 1
ATOM 650 N N . VAL A 1 92 ? 2.366 -2.919 4.800 1.00 89.31 92 VAL A N 1
ATOM 651 C CA . VAL A 1 92 ? 1.411 -3.083 3.692 1.00 89.31 92 VAL A CA 1
ATOM 652 C C . VAL A 1 92 ? 2.002 -2.483 2.425 1.00 89.31 92 VAL A C 1
ATOM 654 O O . VAL A 1 92 ? 2.415 -1.327 2.436 1.00 89.31 92 VAL A O 1
ATOM 657 N N . ASP A 1 93 ? 2.038 -3.245 1.332 1.00 90.31 93 ASP A N 1
ATOM 658 C CA . ASP A 1 93 ? 2.498 -2.737 0.038 1.00 90.31 93 ASP A CA 1
ATOM 659 C C . ASP A 1 93 ? 1.535 -1.658 -0.487 1.00 90.31 93 ASP A C 1
ATOM 661 O O . ASP A 1 93 ? 0.338 -1.899 -0.639 1.00 90.31 93 ASP A O 1
ATOM 665 N N . VAL A 1 94 ? 2.068 -0.469 -0.774 1.00 86.94 94 VAL A N 1
ATOM 666 C CA . VAL A 1 94 ? 1.319 0.678 -1.323 1.00 86.94 94 VAL A CA 1
ATOM 667 C C . VAL A 1 94 ? 1.741 1.031 -2.749 1.00 86.94 94 VAL A C 1
ATOM 669 O O . VAL A 1 94 ? 1.075 1.813 -3.422 1.00 86.94 94 VAL A O 1
ATOM 672 N N . GLY A 1 95 ? 2.844 0.460 -3.237 1.00 89.12 95 GLY A N 1
ATOM 673 C CA . GLY A 1 95 ? 3.287 0.653 -4.611 1.00 89.12 95 GLY A CA 1
ATOM 674 C C . GLY A 1 95 ? 4.656 0.052 -4.900 1.00 89.12 95 GLY A C 1
ATOM 675 O O . GLY A 1 95 ? 5.371 -0.407 -4.013 1.00 89.12 95 GLY A O 1
ATOM 676 N N . PHE A 1 96 ? 5.031 0.068 -6.173 1.00 90.06 96 PHE A N 1
ATOM 677 C CA . PHE A 1 96 ? 6.262 -0.528 -6.676 1.00 90.06 96 PHE A CA 1
ATOM 678 C C . PHE A 1 96 ? 6.939 0.443 -7.636 1.00 90.06 96 PHE A C 1
ATOM 680 O O . PHE A 1 96 ? 6.366 0.805 -8.660 1.00 90.06 96 PHE A O 1
ATOM 687 N N . VAL A 1 97 ? 8.160 0.868 -7.322 1.00 89.12 97 VAL A N 1
ATOM 688 C CA . VAL A 1 97 ? 8.916 1.838 -8.124 1.00 89.12 97 VAL A CA 1
ATOM 689 C C . VAL A 1 97 ? 9.909 1.110 -9.013 1.00 89.12 97 VAL A C 1
ATOM 691 O O . VAL A 1 97 ? 10.758 0.368 -8.524 1.00 89.12 97 VAL A O 1
ATOM 694 N N . CYS A 1 98 ? 9.867 1.347 -10.320 1.00 87.75 98 CYS A N 1
ATOM 695 C CA . CYS A 1 98 ? 10.921 0.894 -11.219 1.00 87.75 98 CYS A CA 1
ATOM 696 C C . CYS A 1 98 ? 12.196 1.714 -10.969 1.00 87.75 98 CYS A C 1
ATOM 698 O O . CYS A 1 98 ? 12.203 2.921 -11.194 1.00 87.75 98 CYS A O 1
ATOM 700 N N . LYS A 1 99 ? 13.306 1.082 -10.568 1.00 85.69 99 LYS A N 1
ATOM 701 C CA . LYS A 1 99 ? 14.548 1.815 -10.253 1.00 85.69 99 LYS A CA 1
ATOM 702 C C . LYS A 1 99 ? 15.194 2.488 -11.470 1.00 85.69 99 LYS A C 1
ATOM 704 O O . LYS A 1 99 ? 15.955 3.434 -11.311 1.00 85.69 99 LYS A O 1
ATOM 709 N N . LYS A 1 100 ? 14.892 2.012 -12.686 1.00 82.25 100 LYS A N 1
ATOM 710 C CA . LYS A 1 100 ? 15.466 2.545 -13.933 1.00 82.25 100 LYS A CA 1
ATOM 711 C C . LYS A 1 100 ? 14.809 3.848 -14.391 1.00 82.25 100 LYS A C 1
ATOM 713 O O . LYS A 1 100 ? 15.509 4.736 -14.856 1.00 82.25 100 LYS A O 1
ATOM 718 N N . CYS A 1 101 ? 13.484 3.940 -14.317 1.00 83.69 101 CYS A N 1
ATOM 719 C CA . CYS A 1 101 ? 12.724 5.090 -14.826 1.00 83.69 101 CYS A CA 1
ATOM 720 C C . CYS A 1 101 ? 11.982 5.869 -13.732 1.00 83.69 101 CYS A C 1
ATOM 722 O O . CYS A 1 101 ? 11.338 6.865 -14.036 1.00 83.69 101 CYS A O 1
ATOM 724 N N . GLN A 1 102 ? 12.045 5.404 -12.480 1.00 84.44 102 GLN A N 1
ATOM 725 C CA . GLN A 1 102 ? 11.365 5.973 -11.311 1.00 84.44 102 GLN A CA 1
ATOM 726 C C . GLN A 1 102 ? 9.836 6.115 -11.453 1.00 84.44 102 GLN A C 1
ATOM 728 O O . GLN A 1 102 ? 9.204 6.878 -10.722 1.00 84.44 102 GLN A O 1
ATOM 733 N N . LEU A 1 103 ? 9.223 5.346 -12.361 1.00 85.75 103 LEU A N 1
ATOM 734 C CA . LEU A 1 103 ? 7.770 5.208 -12.446 1.00 85.75 103 LEU A CA 1
ATOM 735 C C . LEU A 1 103 ? 7.252 4.268 -11.361 1.00 85.75 103 LEU A C 1
ATOM 737 O O . LEU A 1 103 ? 7.893 3.260 -11.046 1.00 85.75 103 LEU A O 1
ATOM 741 N N . VAL A 1 104 ? 6.075 4.585 -10.831 1.00 87.00 104 VAL A N 1
ATOM 742 C CA . VAL A 1 104 ? 5.418 3.834 -9.766 1.00 87.00 104 VAL A CA 1
ATOM 743 C C . VAL A 1 104 ? 4.189 3.114 -10.292 1.00 87.00 104 VAL A C 1
ATOM 745 O O . VAL A 1 104 ? 3.395 3.655 -11.061 1.00 87.00 104 VAL A O 1
ATOM 748 N N . PHE A 1 105 ? 4.048 1.872 -9.853 1.00 86.94 105 PHE A N 1
ATOM 749 C CA . PHE A 1 105 ? 2.991 0.957 -10.240 1.00 86.94 105 PHE A CA 1
ATOM 750 C C . PHE A 1 105 ? 2.240 0.487 -8.990 1.00 86.94 105 PHE A C 1
ATOM 752 O O . PHE A 1 105 ? 2.871 0.269 -7.953 1.00 86.94 105 PHE A O 1
ATOM 759 N N . PRO A 1 106 ? 0.916 0.286 -9.064 1.00 85.69 106 PRO A N 1
ATOM 760 C CA . PRO A 1 106 ? 0.123 -0.139 -7.910 1.00 85.69 106 PRO A CA 1
ATOM 761 C C . PRO A 1 106 ? 0.316 -1.622 -7.556 1.00 85.69 106 PRO A C 1
ATOM 763 O O . PRO A 1 106 ? -0.066 -2.047 -6.473 1.00 85.69 106 PRO A O 1
ATOM 766 N N . ALA A 1 107 ? 0.908 -2.420 -8.452 1.00 87.44 107 ALA A N 1
ATOM 767 C CA . ALA A 1 107 ? 1.089 -3.853 -8.257 1.00 87.44 107 ALA A CA 1
ATOM 768 C C . ALA A 1 107 ? 2.430 -4.348 -8.818 1.00 87.44 107 ALA A C 1
ATOM 770 O O . ALA A 1 107 ? 2.902 -3.871 -9.854 1.00 87.44 107 ALA A O 1
ATOM 771 N N . GLU A 1 108 ? 3.003 -5.363 -8.168 1.00 89.12 108 GLU A N 1
ATOM 772 C CA . GLU A 1 108 ? 4.235 -6.034 -8.596 1.00 89.12 108 GLU A CA 1
ATOM 773 C C . GLU A 1 108 ? 4.203 -6.532 -10.057 1.00 89.12 108 GLU A C 1
ATOM 775 O O . GLU A 1 108 ? 5.127 -6.213 -10.810 1.00 89.12 108 GLU A O 1
ATOM 780 N N . PRO A 1 109 ? 3.162 -7.248 -10.536 1.00 86.88 109 PRO A N 1
ATOM 781 C CA . PRO A 1 109 ? 3.147 -7.730 -11.918 1.00 86.88 109 PRO A CA 1
ATOM 782 C C . PRO A 1 109 ? 3.214 -6.602 -12.956 1.00 86.88 109 PRO A C 1
ATOM 784 O O . PRO A 1 109 ? 3.759 -6.808 -14.038 1.00 86.88 109 PRO A O 1
ATOM 787 N N . LEU A 1 110 ? 2.726 -5.400 -12.631 1.00 85.38 110 LEU A N 1
ATOM 788 C CA . LEU A 1 110 ? 2.742 -4.256 -13.545 1.00 85.38 110 LEU A CA 1
ATOM 789 C C . LEU A 1 110 ? 4.144 -3.665 -13.700 1.00 85.38 110 LEU A C 1
ATOM 791 O O . LEU A 1 110 ? 4.562 -3.383 -14.823 1.00 85.38 110 LEU A O 1
ATOM 795 N N . VAL A 1 111 ? 4.905 -3.535 -12.606 1.00 85.50 111 VAL A N 1
ATOM 796 C CA . VAL A 1 111 ? 6.301 -3.079 -12.700 1.00 85.50 111 VA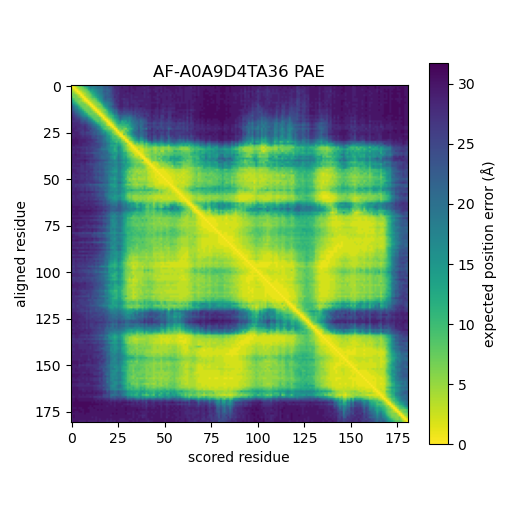L A CA 1
ATOM 797 C C . VAL A 1 111 ? 7.161 -4.109 -13.433 1.00 85.50 111 VAL A C 1
ATOM 799 O O . VAL A 1 111 ? 8.002 -3.733 -14.249 1.00 85.50 111 VAL A O 1
ATOM 802 N N . VAL A 1 112 ? 6.906 -5.404 -13.222 1.00 84.69 112 VAL A N 1
ATOM 803 C CA . VAL A 1 112 ? 7.607 -6.486 -13.928 1.00 84.69 112 VAL A CA 1
ATOM 804 C C . VAL A 1 112 ? 7.270 -6.475 -15.421 1.00 84.69 112 VAL A C 1
ATOM 806 O O . VAL A 1 112 ? 8.173 -6.594 -16.253 1.00 84.69 112 VAL A O 1
ATOM 809 N N . ALA A 1 113 ? 5.998 -6.292 -15.782 1.00 83.88 113 ALA A N 1
ATOM 810 C CA . ALA A 1 113 ? 5.574 -6.163 -17.174 1.00 83.88 113 ALA A CA 1
ATOM 811 C C . ALA A 1 113 ? 6.226 -4.943 -17.843 1.00 83.88 113 ALA A C 1
ATOM 813 O O . ALA A 1 113 ? 6.827 -5.078 -18.907 1.00 83.88 113 ALA A O 1
ATOM 814 N N . HIS A 1 114 ? 6.209 -3.782 -17.180 1.00 85.75 114 HIS A N 1
ATOM 815 C CA . HIS A 1 114 ? 6.874 -2.568 -17.655 1.00 85.75 114 HIS A CA 1
ATOM 816 C C . HIS A 1 114 ? 8.382 -2.772 -17.865 1.00 85.75 114 HIS A C 1
ATOM 818 O O . HIS A 1 114 ? 8.943 -2.356 -18.881 1.00 85.75 114 HIS A O 1
ATOM 824 N N . GLN A 1 115 ? 9.056 -3.431 -16.921 1.00 82.50 115 GLN A N 1
ATOM 825 C CA . GLN A 1 115 ? 10.484 -3.723 -17.018 1.00 82.50 115 GLN A CA 1
ATOM 826 C C . GLN A 1 115 ? 10.809 -4.582 -18.238 1.00 82.50 115 GLN A C 1
ATOM 828 O O . GLN A 1 115 ? 11.751 -4.264 -18.960 1.00 82.50 115 GLN A O 1
ATOM 833 N N . ARG A 1 116 ? 10.022 -5.635 -18.481 1.00 80.81 116 ARG A N 1
ATOM 834 C CA . ARG A 1 116 ? 10.219 -6.557 -19.608 1.00 80.81 116 ARG A CA 1
ATOM 835 C C . ARG A 1 116 ? 9.883 -5.917 -20.953 1.00 80.81 116 ARG A C 1
ATOM 837 O O . ARG A 1 116 ? 10.642 -6.084 -21.898 1.00 80.81 116 ARG A O 1
ATOM 844 N N . ALA A 1 117 ? 8.764 -5.201 -21.032 1.00 77.38 117 ALA A N 1
ATOM 845 C CA . ALA A 1 117 ? 8.215 -4.712 -22.294 1.00 77.38 117 ALA A CA 1
ATOM 846 C C . ALA A 1 117 ? 8.801 -3.366 -22.743 1.00 77.38 117 ALA A C 1
ATOM 848 O O . ALA A 1 117 ? 8.921 -3.127 -23.938 1.00 77.38 117 ALA A O 1
ATOM 849 N N . ALA A 1 118 ? 9.173 -2.489 -21.805 1.00 75.75 118 ALA A N 1
ATOM 850 C CA . ALA A 1 118 ? 9.590 -1.122 -22.119 1.00 75.75 118 ALA A CA 1
ATOM 851 C C . ALA A 1 118 ? 10.963 -0.782 -21.533 1.00 75.75 118 ALA A C 1
ATOM 853 O O . ALA A 1 118 ? 11.868 -0.338 -22.238 1.00 75.75 118 ALA A O 1
ATOM 854 N N . CYS A 1 119 ? 11.149 -0.998 -20.230 1.00 77.88 119 CYS A N 1
ATOM 855 C CA . CYS A 1 119 ? 12.290 -0.423 -19.525 1.00 77.88 119 CYS A CA 1
ATOM 856 C C . CYS A 1 119 ? 13.622 -1.113 -19.862 1.00 77.88 119 CYS A C 1
ATOM 858 O O . CYS A 1 119 ? 14.652 -0.440 -19.911 1.00 77.88 119 CYS A O 1
ATOM 860 N N . PHE A 1 120 ? 13.608 -2.418 -20.133 1.00 76.12 120 PHE A N 1
ATOM 861 C CA . PHE A 1 120 ? 14.767 -3.214 -20.551 1.00 76.12 120 PHE A CA 1
ATOM 862 C C . PHE A 1 120 ? 14.570 -3.851 -21.940 1.00 76.12 120 PHE A C 1
ATOM 864 O O . PHE A 1 120 ? 15.211 -4.842 -22.265 1.00 76.12 120 PHE A O 1
ATOM 871 N N . ALA A 1 121 ? 13.712 -3.278 -22.791 1.00 65.19 121 ALA A N 1
ATOM 872 C CA . ALA A 1 121 ? 13.425 -3.833 -24.118 1.00 65.19 121 ALA A CA 1
ATOM 873 C C . ALA A 1 121 ? 14.665 -3.915 -25.039 1.00 65.19 121 ALA A C 1
ATOM 875 O O . ALA A 1 121 ? 14.748 -4.795 -25.889 1.00 65.19 121 ALA A O 1
ATOM 876 N N . ALA A 1 122 ? 15.646 -3.021 -24.852 1.00 60.44 122 ALA A N 1
ATOM 877 C CA . ALA A 1 122 ? 16.844 -2.899 -25.693 1.00 60.44 122 ALA A CA 1
ATOM 878 C C . ALA A 1 122 ? 18.141 -3.450 -25.055 1.00 60.44 122 ALA A C 1
ATOM 880 O O . ALA A 1 122 ? 19.228 -3.224 -25.582 1.00 60.44 122 ALA A O 1
ATOM 881 N N . GLY A 1 123 ? 18.071 -4.146 -23.915 1.00 59.41 123 GLY A N 1
ATOM 882 C CA . GLY A 1 123 ? 19.264 -4.678 -23.248 1.00 59.41 123 GLY A CA 1
ATOM 883 C C . GLY A 1 123 ? 18.938 -5.544 -22.036 1.00 59.41 123 GLY A C 1
ATOM 884 O O . GLY A 1 123 ? 17.882 -5.397 -21.429 1.00 59.41 123 GLY A O 1
ATOM 885 N N . LYS A 1 124 ? 19.845 -6.460 -21.666 1.00 56.12 124 LYS A N 1
ATOM 886 C CA . LYS A 1 124 ? 19.645 -7.322 -20.490 1.00 56.12 124 LYS A CA 1
ATOM 887 C C . LYS A 1 124 ? 19.421 -6.468 -19.229 1.00 56.12 124 LYS A C 1
ATOM 889 O O . LYS A 1 124 ? 20.104 -5.453 -19.068 1.00 56.12 124 LYS A O 1
ATOM 894 N N . PRO A 1 125 ? 18.521 -6.877 -18.314 1.00 57.53 125 PRO A N 1
ATOM 895 C CA . PRO A 1 125 ? 18.485 -6.286 -16.981 1.00 57.53 125 PRO A CA 1
ATOM 896 C C . PRO A 1 125 ? 19.885 -6.402 -16.350 1.00 57.53 125 PRO A C 1
ATOM 898 O O . PRO A 1 125 ? 20.550 -7.424 -16.560 1.00 57.53 125 PRO A O 1
ATOM 901 N N . PRO A 1 126 ? 20.373 -5.371 -15.633 1.00 53.19 126 PRO A N 1
ATOM 902 C CA . PRO A 1 126 ? 21.709 -5.389 -15.048 1.00 53.19 126 PRO A CA 1
ATOM 903 C C . PRO A 1 126 ? 21.860 -6.633 -14.166 1.00 53.19 126 PRO A C 1
ATOM 905 O O . PRO A 1 126 ? 21.033 -6.855 -13.288 1.00 53.19 126 PRO A O 1
ATOM 908 N N . ASN A 1 127 ? 22.872 -7.450 -14.490 1.00 48.66 127 ASN A N 1
ATOM 909 C CA . ASN A 1 127 ? 23.331 -8.671 -13.816 1.00 48.66 127 ASN A CA 1
ATOM 910 C C . ASN A 1 127 ? 22.414 -9.184 -12.696 1.00 48.66 127 ASN A C 1
ATOM 912 O O . ASN A 1 127 ? 22.584 -8.865 -11.520 1.00 48.66 127 ASN A O 1
ATOM 916 N N . VAL A 1 128 ? 21.456 -10.020 -13.094 1.00 51.78 128 VAL A N 1
ATOM 917 C CA . VAL A 1 128 ? 20.562 -10.757 -12.201 1.00 51.78 128 VAL A CA 1
ATOM 918 C C . VAL A 1 128 ? 21.370 -11.856 -11.506 1.00 51.78 128 VAL A C 1
ATOM 920 O O . VAL A 1 128 ? 21.404 -13.001 -11.949 1.00 51.78 128 VAL A O 1
ATOM 923 N N . GLY A 1 129 ? 22.030 -11.512 -10.401 1.00 52.62 129 GLY A N 1
ATOM 924 C CA . GLY A 1 129 ? 22.052 -12.449 -9.280 1.00 52.62 129 GLY A CA 1
ATOM 925 C C . GLY A 1 129 ? 20.602 -12.696 -8.852 1.00 52.62 129 GLY A C 1
ATOM 926 O O . GLY A 1 129 ? 19.771 -11.796 -8.995 1.00 52.62 129 GLY A O 1
ATOM 927 N N . ALA A 1 130 ? 20.281 -13.894 -8.362 1.00 54.50 130 ALA A N 1
ATOM 928 C CA . ALA A 1 130 ? 18.913 -14.290 -7.998 1.00 54.50 130 ALA A CA 1
ATOM 929 C C . ALA A 1 130 ? 18.206 -13.302 -7.037 1.00 54.50 130 ALA A C 1
ATOM 931 O O . ALA A 1 130 ? 16.978 -13.273 -6.975 1.00 54.50 130 ALA A O 1
ATOM 932 N N . ASP A 1 131 ? 18.974 -12.447 -6.356 1.00 56.44 131 ASP A N 1
ATOM 933 C CA . ASP A 1 131 ? 18.510 -11.502 -5.342 1.00 56.44 131 ASP A CA 1
ATOM 934 C C . ASP A 1 131 ? 18.315 -10.055 -5.838 1.00 56.44 131 ASP A C 1
ATOM 936 O O . ASP A 1 131 ? 17.813 -9.210 -5.090 1.00 56.44 131 ASP A O 1
ATOM 940 N N . PHE A 1 132 ? 18.685 -9.717 -7.083 1.00 60.88 132 PHE A N 1
ATOM 941 C CA . PHE A 1 132 ? 18.520 -8.345 -7.576 1.00 60.88 132 PHE A CA 1
ATOM 942 C C . PHE A 1 132 ? 17.081 -8.085 -8.037 1.00 60.88 132 PHE A C 1
ATOM 944 O O . PHE A 1 132 ? 16.673 -8.490 -9.126 1.00 60.88 132 PHE A O 1
ATOM 951 N N . LYS A 1 133 ? 16.315 -7.344 -7.227 1.00 69.38 133 LYS A N 1
ATOM 952 C CA . LYS A 1 133 ? 15.005 -6.809 -7.625 1.00 69.38 133 LYS A CA 1
ATOM 953 C C . LYS A 1 133 ? 15.189 -5.443 -8.306 1.00 69.38 133 LYS A C 1
ATOM 955 O O . LYS A 1 133 ? 15.539 -4.472 -7.631 1.00 69.38 133 LYS A O 1
ATOM 960 N N . PRO A 1 134 ? 14.909 -5.307 -9.618 1.00 79.44 134 PRO A N 1
ATOM 961 C CA . PRO A 1 134 ? 15.028 -4.036 -10.350 1.00 79.44 134 PRO A CA 1
ATOM 962 C C . PRO A 1 134 ? 13.929 -3.011 -10.000 1.00 79.44 134 PRO A C 1
ATOM 964 O O . PRO A 1 134 ? 13.762 -1.994 -10.681 1.00 79.44 134 PRO A O 1
ATOM 967 N N . PHE A 1 135 ? 13.159 -3.276 -8.946 1.00 86.75 135 PHE A N 1
ATOM 968 C CA . PHE A 1 135 ? 12.128 -2.406 -8.409 1.00 86.75 135 PHE A CA 1
ATOM 969 C C . PHE A 1 135 ? 12.293 -2.243 -6.895 1.00 86.75 135 PHE A C 1
ATOM 971 O O . PHE A 1 135 ? 12.844 -3.105 -6.213 1.00 86.75 135 PHE A O 1
ATOM 978 N N . LEU A 1 136 ? 11.816 -1.116 -6.382 1.00 89.56 136 LEU A N 1
ATOM 979 C CA . LEU A 1 136 ? 11.738 -0.795 -4.963 1.00 89.56 136 LEU A CA 1
ATOM 980 C C . LEU A 1 136 ? 10.285 -0.957 -4.511 1.00 89.56 136 LEU A C 1
ATOM 982 O O . LEU A 1 136 ? 9.384 -0.389 -5.127 1.00 89.56 136 LEU A O 1
ATOM 986 N N . ARG A 1 137 ? 10.048 -1.712 -3.439 1.00 92.31 137 ARG A N 1
ATOM 987 C CA . ARG A 1 137 ? 8.717 -1.826 -2.829 1.00 92.31 137 ARG A CA 1
ATOM 988 C C . ARG A 1 137 ? 8.461 -0.636 -1.918 1.00 92.31 137 ARG A C 1
ATOM 990 O O . ARG A 1 137 ? 9.285 -0.349 -1.054 1.00 92.31 137 ARG A O 1
ATOM 997 N N . LEU A 1 138 ? 7.329 0.027 -2.095 1.00 90.06 138 LEU A N 1
ATOM 998 C CA . LEU A 1 138 ? 6.826 1.029 -1.170 1.00 90.06 138 LEU A CA 1
ATOM 999 C C . LEU A 1 138 ? 5.897 0.329 -0.198 1.00 90.06 138 LEU A C 1
ATOM 1001 O O . LEU A 1 138 ? 4.898 -0.256 -0.614 1.00 90.06 138 LEU A O 1
ATOM 1005 N N . VAL A 1 139 ? 6.230 0.393 1.084 1.00 90.88 139 VAL A N 1
ATOM 1006 C CA . VAL A 1 139 ? 5.399 -0.179 2.139 1.00 90.88 139 VAL A CA 1
ATOM 1007 C C . VAL A 1 139 ? 5.002 0.888 3.138 1.00 90.88 139 VAL A C 1
ATOM 1009 O O . VAL A 1 139 ? 5.762 1.815 3.404 1.00 90.88 139 VAL A O 1
ATOM 1012 N N . GLN A 1 140 ? 3.828 0.733 3.721 1.00 88.94 140 GLN A N 1
ATOM 1013 C CA . GLN A 1 140 ? 3.324 1.585 4.780 1.00 88.94 140 GLN A CA 1
ATOM 1014 C C . GLN A 1 140 ? 3.042 0.735 6.014 1.00 88.94 140 GLN A C 1
ATOM 1016 O O . GLN A 1 140 ? 2.448 -0.337 5.913 1.00 88.94 140 GLN A O 1
ATOM 1021 N N . ARG A 1 141 ? 3.445 1.225 7.188 1.00 90.06 141 ARG A N 1
ATOM 1022 C CA . ARG A 1 141 ? 3.108 0.569 8.455 1.00 90.06 141 ARG A CA 1
ATOM 1023 C C . ARG A 1 141 ? 1.610 0.701 8.721 1.00 90.06 141 ARG A C 1
ATOM 1025 O O . ARG A 1 141 ? 1.037 1.776 8.547 1.00 90.06 141 ARG A O 1
ATOM 1032 N N . ALA A 1 142 ? 1.007 -0.382 9.181 1.00 91.88 142 ALA A N 1
ATOM 1033 C CA . ALA A 1 142 ? -0.384 -0.458 9.596 1.00 91.88 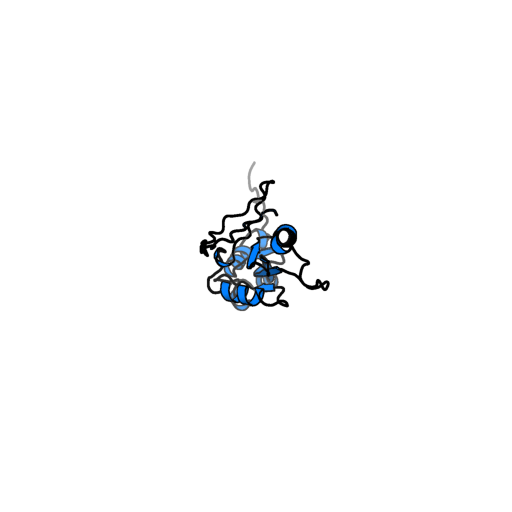142 ALA A CA 1
ATOM 1034 C C . ALA A 1 142 ? -0.509 -1.333 10.849 1.00 91.88 142 ALA A C 1
ATOM 1036 O O . ALA A 1 142 ? 0.363 -2.154 11.151 1.00 91.88 142 ALA A O 1
ATOM 1037 N N . TRP A 1 143 ? -1.616 -1.173 11.563 1.00 93.56 143 TRP A N 1
ATOM 1038 C CA . TRP A 1 143 ? -2.031 -2.077 12.623 1.00 93.56 143 TRP A CA 1
ATOM 1039 C C . TRP A 1 143 ? -2.880 -3.199 12.046 1.00 93.56 143 TRP A C 1
ATOM 1041 O O . TRP A 1 143 ? -3.863 -2.948 11.360 1.00 93.56 143 TRP A O 1
ATOM 1051 N N . GLU A 1 144 ? -2.532 -4.437 12.361 1.00 94.75 144 GLU A N 1
ATOM 1052 C CA . GLU A 1 144 ? -3.340 -5.614 12.086 1.00 94.75 144 GLU A CA 1
ATOM 1053 C C . GLU A 1 144 ? -3.979 -6.118 13.381 1.00 94.75 144 GLU A C 1
ATOM 1055 O O . GLU A 1 144 ? -3.291 -6.337 14.381 1.00 94.75 144 GLU A O 1
ATOM 1060 N N . CYS A 1 145 ? -5.296 -6.316 13.369 1.00 94.62 145 CYS A N 1
ATOM 1061 C CA . CYS A 1 145 ? -5.987 -7.004 14.455 1.00 94.62 145 CYS A CA 1
ATOM 1062 C C . CYS A 1 145 ? -5.903 -8.516 14.227 1.00 94.62 145 CYS A C 1
ATOM 1064 O O . CYS A 1 145 ? -6.538 -9.040 13.316 1.00 94.62 145 CYS A O 1
ATOM 1066 N N . ARG A 1 146 ? -5.182 -9.256 15.076 1.00 93.00 146 ARG A N 1
ATOM 1067 C CA . ARG A 1 146 ? -5.007 -10.718 14.931 1.00 93.00 146 ARG A CA 1
ATOM 1068 C C . ARG A 1 146 ? -6.317 -11.502 14.966 1.00 93.00 146 ARG A C 1
ATOM 1070 O O . ARG A 1 146 ? -6.399 -12.581 14.385 1.00 93.00 146 ARG A O 1
ATOM 1077 N N . ARG A 1 147 ? -7.334 -10.970 15.648 1.00 91.25 147 ARG A N 1
ATOM 1078 C CA . ARG A 1 147 ? -8.666 -11.581 15.724 1.00 91.25 147 ARG A CA 1
ATOM 1079 C C . ARG A 1 147 ? -9.431 -11.423 14.413 1.00 91.25 147 ARG A C 1
ATOM 1081 O O . ARG A 1 147 ? -9.975 -12.394 13.899 1.00 91.25 147 ARG A O 1
ATOM 1088 N N . CYS A 1 148 ? -9.470 -10.204 13.885 1.00 91.75 148 CYS A N 1
ATOM 1089 C CA . CYS A 1 148 ? -10.317 -9.842 12.749 1.00 91.75 148 CYS A CA 1
ATOM 1090 C C . CYS A 1 148 ? -9.599 -9.906 11.398 1.00 91.75 148 CYS A C 1
ATOM 1092 O O . CYS A 1 148 ? -10.268 -9.874 10.368 1.00 91.75 148 CYS A O 1
ATOM 1094 N N . ARG A 1 149 ? -8.261 -9.962 11.418 1.00 91.56 149 ARG A N 1
ATOM 1095 C CA . ARG A 1 149 ? -7.346 -9.824 10.273 1.00 91.56 149 ARG A CA 1
ATOM 1096 C C . ARG A 1 149 ? -7.555 -8.538 9.460 1.00 91.56 149 ARG A C 1
ATOM 1098 O O . ARG A 1 149 ? -7.201 -8.489 8.286 1.00 91.56 149 ARG A O 1
ATOM 1105 N N . ASP A 1 150 ? -8.113 -7.503 10.090 1.00 92.31 150 ASP A N 1
ATOM 1106 C CA . ASP A 1 150 ? -8.242 -6.167 9.501 1.00 92.31 150 ASP A CA 1
ATOM 1107 C C . ASP A 1 150 ? -6.939 -5.392 9.633 1.00 92.31 150 ASP A C 1
ATOM 1109 O O . ASP A 1 150 ? -6.279 -5.472 10.671 1.00 92.31 150 ASP A O 1
ATOM 1113 N N . ARG A 1 151 ? -6.618 -4.612 8.598 1.00 92.75 151 ARG A N 1
ATOM 111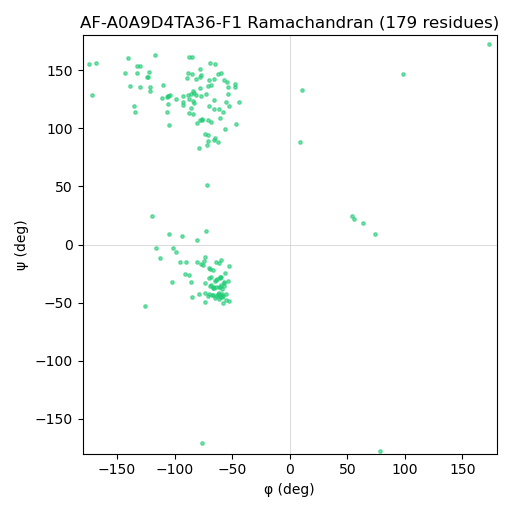4 C CA . ARG A 1 151 ? -5.450 -3.730 8.534 1.00 92.75 151 ARG A CA 1
ATOM 1115 C C . ARG A 1 151 ? -5.909 -2.283 8.564 1.00 92.75 151 ARG A C 1
ATOM 1117 O O . ARG A 1 151 ? -6.740 -1.895 7.749 1.00 92.75 151 ARG A O 1
ATOM 1124 N N . LEU A 1 152 ? -5.369 -1.514 9.498 1.00 92.00 152 LEU A N 1
ATOM 1125 C CA . LEU A 1 152 ? -5.823 -0.171 9.838 1.00 92.00 152 LEU A CA 1
ATOM 1126 C C . LEU A 1 152 ? -4.630 0.777 9.849 1.00 92.00 152 LEU A C 1
ATOM 1128 O O . LEU A 1 152 ? -3.562 0.449 10.368 1.00 92.00 152 LEU A O 1
ATOM 1132 N N . HIS A 1 153 ? -4.795 1.947 9.249 1.00 88.69 153 HIS A N 1
ATOM 1133 C CA . HIS A 1 153 ? -3.685 2.841 8.937 1.00 88.69 153 HIS A CA 1
ATOM 1134 C C . HIS A 1 153 ? -3.391 3.832 10.063 1.00 88.69 153 HIS A C 1
ATOM 1136 O O . HIS A 1 153 ? -2.303 4.403 10.084 1.00 88.69 153 HIS A O 1
ATOM 1142 N N . THR A 1 154 ? -4.314 3.995 11.018 1.00 89.75 154 THR A N 1
ATOM 1143 C CA . THR A 1 154 ? -4.166 4.890 12.175 1.00 89.75 154 THR A CA 1
ATOM 1144 C C . THR A 1 154 ? -4.541 4.209 13.495 1.00 89.75 154 THR A C 1
ATOM 1146 O O . THR A 1 154 ? -5.366 3.294 13.544 1.00 89.75 154 THR A O 1
ATOM 1149 N N . ALA A 1 155 ? -3.972 4.679 14.611 1.00 90.69 155 ALA A N 1
ATOM 1150 C CA . ALA A 1 155 ? -4.344 4.187 15.943 1.00 90.69 155 ALA A CA 1
ATOM 1151 C C . ALA A 1 155 ? -5.820 4.476 16.292 1.00 90.69 155 ALA A C 1
ATOM 1153 O O . ALA A 1 155 ? -6.457 3.712 17.018 1.00 90.69 155 ALA A O 1
ATOM 1154 N N . ARG A 1 156 ? -6.391 5.561 15.746 1.00 91.25 156 ARG A N 1
ATOM 1155 C CA . ARG A 1 156 ? -7.811 5.912 15.920 1.00 91.25 156 ARG A CA 1
ATOM 1156 C C . ARG A 1 156 ? -8.736 4.953 15.179 1.00 91.25 156 ARG A C 1
ATOM 1158 O O . ARG A 1 156 ? -9.735 4.536 15.755 1.00 91.25 156 ARG A O 1
ATOM 1165 N N . GLU A 1 157 ? -8.396 4.580 13.946 1.00 91.88 157 GLU A N 1
ATOM 1166 C CA . GLU A 1 157 ? -9.120 3.533 13.215 1.00 91.88 157 GLU A CA 1
ATOM 1167 C C . GLU A 1 157 ? -9.088 2.211 13.977 1.00 91.88 157 GLU A C 1
ATOM 1169 O O . GLU A 1 157 ? -10.118 1.556 14.097 1.00 91.88 157 GLU A O 1
ATOM 1174 N N . PHE A 1 158 ? -7.935 1.846 14.549 1.00 92.62 158 PHE A N 1
ATOM 1175 C CA . PHE A 1 158 ? -7.826 0.638 15.365 1.00 92.62 158 PHE A CA 1
ATOM 1176 C C . PHE A 1 158 ? -8.721 0.683 16.601 1.00 92.62 158 PHE A C 1
ATOM 1178 O O . PHE A 1 158 ? -9.415 -0.288 16.886 1.00 92.62 158 PHE A O 1
ATOM 1185 N N . LYS A 1 159 ? -8.788 1.824 17.290 1.00 92.75 159 LYS A N 1
ATOM 1186 C CA . LYS A 1 159 ? -9.741 2.007 18.388 1.00 92.75 159 LYS A CA 1
ATOM 1187 C C . LYS A 1 159 ? -11.188 1.810 17.928 1.00 92.75 159 LYS A C 1
ATOM 1189 O O . LYS A 1 159 ? -11.914 1.027 18.529 1.00 92.75 159 LYS A O 1
ATOM 1194 N N . PHE A 1 160 ? -11.589 2.475 16.847 1.00 93.00 160 PHE A N 1
ATOM 1195 C CA . PHE A 1 160 ? -12.945 2.350 16.307 1.00 93.00 160 PHE A CA 1
ATOM 1196 C C . PHE A 1 160 ? -13.272 0.907 15.884 1.00 93.00 160 PHE A C 1
ATOM 1198 O O . PHE A 1 160 ? -14.385 0.417 16.079 1.00 93.00 160 PHE A O 1
ATOM 1205 N N . HIS A 1 161 ? -12.283 0.193 15.349 1.00 93.44 161 HIS A N 1
ATOM 1206 C CA . HIS A 1 161 ? -12.395 -1.228 15.052 1.00 93.44 161 HIS A CA 1
ATOM 1207 C C . HIS A 1 161 ? -12.642 -2.067 16.310 1.00 93.44 161 HIS A C 1
ATOM 1209 O O . HIS A 1 161 ? -13.501 -2.946 16.283 1.00 93.44 161 HIS A O 1
ATOM 1215 N N . CYS A 1 162 ? -11.944 -1.792 17.415 1.00 91.81 162 CYS A N 1
ATOM 1216 C CA . CYS A 1 162 ? -12.172 -2.494 18.679 1.00 91.81 162 CYS A CA 1
ATOM 1217 C C . CYS A 1 162 ? -13.598 -2.290 19.210 1.00 91.81 162 CYS A C 1
ATOM 1219 O O . CYS A 1 162 ? -14.213 -3.235 19.707 1.00 91.81 162 CYS A O 1
ATOM 1221 N N . ASP A 1 163 ? -14.149 -1.092 19.018 1.00 90.25 163 ASP A N 1
ATOM 1222 C CA . ASP A 1 163 ? -15.520 -0.748 19.406 1.00 90.25 163 ASP A CA 1
ATOM 1223 C C . ASP A 1 163 ? -16.587 -1.374 18.478 1.00 90.25 163 ASP A C 1
ATOM 1225 O O . ASP A 1 163 ? -17.779 -1.371 18.793 1.00 90.25 163 ASP A O 1
ATOM 1229 N N . SER A 1 164 ? -16.182 -1.941 17.337 1.00 89.75 164 SER A N 1
ATOM 1230 C CA . SER A 1 164 ? -17.094 -2.532 16.356 1.00 89.75 164 SER A CA 1
ATOM 1231 C C . SER A 1 164 ? -17.610 -3.908 16.795 1.00 89.75 164 SER A C 1
ATOM 1233 O O . SER A 1 164 ? -16.885 -4.729 17.364 1.00 89.75 164 SER A O 1
ATOM 1235 N N . GLU A 1 165 ? -18.859 -4.227 16.439 1.00 83.88 165 GLU A N 1
ATOM 1236 C CA . GLU A 1 165 ? -19.514 -5.499 16.801 1.00 83.88 165 GLU A CA 1
ATOM 1237 C C . GLU A 1 165 ? -18.734 -6.729 16.317 1.00 83.88 165 GLU A C 1
ATOM 12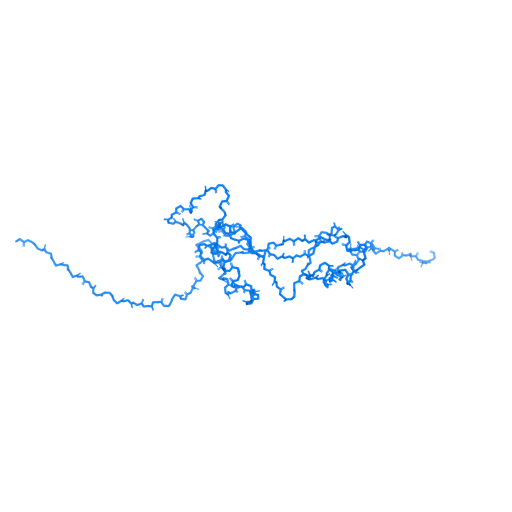39 O O . GLU A 1 165 ? -18.626 -7.737 17.021 1.00 83.88 165 GLU A O 1
ATOM 1244 N N . ARG A 1 166 ? -18.113 -6.601 15.139 1.00 83.56 166 ARG A N 1
ATOM 1245 C CA . ARG A 1 166 ? -17.275 -7.630 14.515 1.00 83.56 166 ARG A CA 1
ATOM 1246 C C . ARG A 1 166 ? -16.078 -8.026 15.385 1.00 83.56 166 ARG A C 1
ATOM 1248 O O . ARG A 1 166 ? -15.700 -9.196 15.398 1.00 83.56 166 ARG A O 1
ATOM 1255 N N . HIS A 1 167 ? -15.503 -7.073 16.119 1.00 86.19 167 HIS A N 1
ATOM 1256 C CA . HIS A 1 167 ? -14.383 -7.311 17.032 1.00 86.19 167 HIS A CA 1
ATOM 1257 C C . HIS A 1 167 ? -14.858 -7.778 18.407 1.00 86.19 167 HIS A C 1
ATOM 1259 O O . HIS A 1 167 ? -14.349 -8.766 18.940 1.00 86.19 167 HIS A O 1
ATOM 1265 N N . CYS A 1 168 ? -15.887 -7.120 18.948 1.00 79.56 168 CYS A N 1
ATOM 1266 C CA . CYS A 1 168 ? -16.464 -7.453 20.250 1.00 79.56 168 CYS A CA 1
ATOM 1267 C C . CYS A 1 168 ? -17.111 -8.848 20.298 1.00 79.56 168 CYS A C 1
ATOM 1269 O O . CYS A 1 168 ? -17.388 -9.357 21.382 1.00 79.56 168 CYS A O 1
ATOM 1271 N N . GLY A 1 169 ? -17.366 -9.487 19.150 1.00 69.19 169 GLY A N 1
ATOM 1272 C CA . GLY A 1 169 ? -17.998 -10.806 19.102 1.00 69.19 169 GLY A CA 1
ATOM 1273 C C . GLY A 1 169 ? -19.424 -10.801 19.654 1.00 69.19 169 GLY A C 1
ATOM 1274 O O . GLY A 1 169 ? -19.958 -11.859 19.980 1.00 69.19 169 GLY A O 1
ATOM 1275 N N . LYS A 1 170 ? -20.047 -9.620 19.744 1.00 51.16 170 LYS A N 1
ATOM 1276 C CA . LYS A 1 170 ? -21.488 -9.503 19.921 1.00 51.16 170 LYS A CA 1
ATOM 1277 C C . LYS A 1 170 ? -22.098 -9.929 18.593 1.00 51.16 170 LYS A C 1
ATOM 1279 O O . LYS A 1 170 ? -22.309 -9.114 17.704 1.00 51.16 170 LYS A O 1
ATOM 1284 N N . SER A 1 171 ? -22.370 -11.224 18.444 1.00 45.09 171 SER A N 1
ATOM 1285 C CA . SER A 1 171 ? -23.507 -11.615 17.614 1.00 45.09 171 SER A CA 1
ATOM 1286 C C . SER A 1 171 ? -24.681 -10.742 18.061 1.00 45.09 171 SER A C 1
ATOM 1288 O O . SER A 1 171 ? -24.827 -10.603 19.284 1.00 45.09 171 SER A O 1
ATOM 1290 N N . PRO A 1 172 ? -25.496 -10.159 17.163 1.00 49.88 172 PRO A N 1
ATOM 1291 C CA . PRO A 1 172 ? -26.764 -9.587 17.580 1.00 49.88 172 PRO A CA 1
ATOM 1292 C C . PRO A 1 172 ? -27.515 -10.722 18.267 1.00 49.88 172 PRO A C 1
ATOM 1294 O O . PRO A 1 172 ? -27.989 -11.662 17.627 1.00 49.88 172 PRO A O 1
ATOM 1297 N N . ASN A 1 173 ? -27.468 -10.720 19.596 1.00 44.28 173 ASN A N 1
ATOM 1298 C CA . ASN A 1 173 ? -28.107 -11.725 20.407 1.00 44.28 173 ASN A CA 1
ATOM 1299 C C . ASN A 1 173 ? -29.579 -11.559 20.058 1.00 44.28 173 ASN A C 1
ATOM 1301 O O . ASN A 1 173 ? -30.110 -10.458 20.226 1.00 44.28 173 ASN A O 1
ATOM 1305 N N . LYS A 1 174 ? -30.186 -12.592 19.458 1.00 41.94 174 LYS A N 1
ATOM 1306 C CA . LYS A 1 174 ? -31.621 -12.607 19.180 1.00 41.94 174 LYS A CA 1
ATOM 1307 C C . LYS A 1 174 ? -32.305 -12.082 20.435 1.00 41.94 174 LYS A C 1
ATOM 1309 O O . LYS A 1 174 ? -32.062 -12.604 21.524 1.00 41.94 174 LYS A O 1
ATOM 1314 N N . ALA A 1 175 ? -33.078 -11.011 20.278 1.00 44.25 175 ALA A N 1
ATOM 1315 C CA . ALA A 1 175 ? -33.918 -10.514 21.348 1.00 44.25 175 ALA A CA 1
ATOM 1316 C C . ALA A 1 175 ? -34.686 -11.708 21.943 1.00 44.25 175 ALA A C 1
ATOM 1318 O O . ALA A 1 175 ? -35.127 -12.570 21.175 1.00 44.25 175 ALA A O 1
ATOM 1319 N N . PRO A 1 176 ? -34.838 -11.809 23.272 1.00 47.50 176 PRO A N 1
ATOM 1320 C CA . PRO A 1 176 ? -35.853 -12.695 23.804 1.00 47.50 176 PRO A CA 1
ATOM 1321 C C . PRO A 1 176 ? -37.193 -12.174 23.272 1.00 47.50 176 PRO A C 1
ATOM 1323 O O . PRO A 1 176 ? -37.631 -11.092 23.661 1.00 47.50 176 PRO A O 1
ATOM 1326 N N . GLU A 1 177 ? -37.812 -12.906 22.341 1.00 52.31 177 GLU A N 1
ATOM 1327 C CA . GLU A 1 177 ? -39.234 -12.757 22.034 1.00 52.31 177 GLU A CA 1
ATOM 1328 C C . GLU A 1 177 ? -39.995 -13.119 23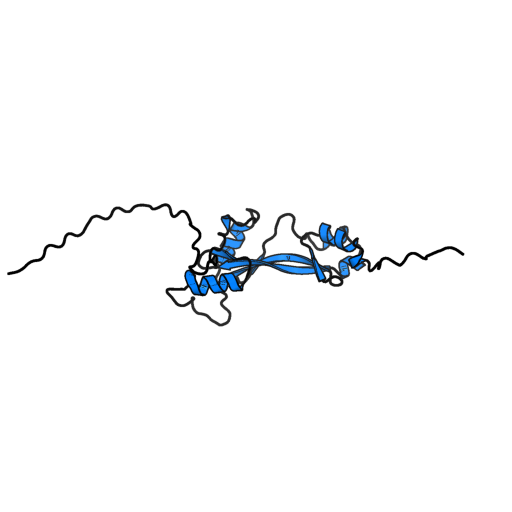.311 1.00 52.31 177 GLU A C 1
ATOM 1330 O O . GLU A 1 177 ? -40.301 -14.274 23.598 1.00 52.31 177 GLU A O 1
ATOM 1335 N N . ALA A 1 178 ? -40.201 -12.104 24.145 1.00 52.91 178 ALA A N 1
ATOM 1336 C CA . ALA A 1 178 ? -41.151 -12.130 25.229 1.00 52.91 178 ALA A CA 1
ATOM 1337 C C . ALA A 1 178 ? -42.516 -11.719 24.662 1.00 52.91 178 ALA A C 1
ATOM 1339 O O . ALA A 1 178 ? -42.690 -10.581 24.226 1.00 52.91 178 ALA A O 1
ATOM 1340 N N . GLY A 1 179 ? -43.475 -12.642 24.741 1.00 46.44 179 GLY A N 1
ATOM 1341 C CA . GLY A 1 179 ? -44.908 -12.389 24.586 1.00 46.44 179 GLY A CA 1
ATOM 1342 C C . GLY A 1 179 ? -45.462 -12.695 23.191 1.00 46.44 179 GLY A C 1
ATOM 1343 O O . GLY A 1 179 ? -44.798 -12.490 22.189 1.00 46.44 179 GLY A O 1
ATOM 1344 N N . ASN A 1 180 ? -46.699 -13.152 23.038 1.00 47.97 180 ASN A N 1
ATOM 1345 C CA . ASN A 1 180 ? -47.760 -13.433 24.000 1.00 47.97 180 ASN A CA 1
ATOM 1346 C C . ASN A 1 180 ? -48.857 -14.222 23.249 1.00 47.97 180 ASN A C 1
ATOM 1348 O O . ASN A 1 180 ? -48.996 -14.024 22.040 1.00 47.97 180 ASN A O 1
ATOM 1352 N N . ASN A 1 181 ? -49.657 -14.984 24.004 1.00 47.47 181 ASN A N 1
ATOM 1353 C CA . ASN A 1 181 ? -50.819 -15.825 23.639 1.00 47.47 181 ASN A CA 1
ATOM 1354 C C . ASN A 1 181 ? -50.567 -17.255 23.152 1.00 47.47 181 ASN A C 1
ATOM 1356 O O . ASN A 1 181 ? -50.207 -17.451 21.973 1.00 47.47 181 ASN A O 1
#

pLDDT: mean 72.56, std 19.89, range [31.81, 94.75]

Organism: Rhipicephalus sanguineus (NCBI:txid34632)

Sequence (181 aa):
MAFFRVVTPRFLAAAANSAAAPFYDAAGGMYGGTPLSLLALPASCVPDVSAKAALPAAAVARVSPEPGPGSRDELRRLVSEPDLLLASEVDVDVGFVCKKCQLVFPAEPLVVAHQRAACFAAGKPPNVGADFKPFLRLVQRAWECRRCRDRLHTAREFKFHCDSERHCGKSPNKAPEAGNN